Protein AF-A0A2A4TV29-F1 (afdb_monomer_lite)

Sequence (304 aa):
MDLSEKLRKQLKRITGFIAVLLILFGGFYCYVLVRGVPACPQNCSLLAGDNDCVPIELTLELGDAIARTNTGYSLWYRIGLKNTCCDRLSLDSVFLVQDWPLTALEIKIWGPDGKQVSWTPPLPHEERVQAYAFEKKSDPRYSQISVKVSDFGNSIASHEFAPGEYLLSTPSVFRPSEAKPHNRPDIDEELPGASNRGIRASLKKQRAARIQKALKSFKLRDSMPGYRVLEGFIFKHPGKYRIQAKLKDNAFVSRASNWDQKLTFPLDLMAKLILRRHGLIPERMFKEVEVEQSTGILEFEVKP

pLDDT: mean 83.81, std 11.5, range [42.47, 97.5]

Foldseek 3Di:
DPVVVVVVVVVVVVVVVVVVVVVVVVVLLVVLVVVLDQPAPLPAAVLLPPPPHQQKDKDKDWPALEFAAFAQQTTWMKIKMWGSHQWKKKWQPVVQQDPCVLTLKDKWKADPVRDTQDQADPDLPPQDKDQKDFPCVPDPLSVQQDFDQPPVRRTGTIDTHANGDMGMRTFIDGDIAGPDSDPDDQLCVVDDDPVCPVVSVVVVVVRVVVRVVVVVVGPDDDGDPPTYTNGRGHHNDWDKMKMKMKGKIKIWTFHNDQVLVVDDPPSSVVSVVSCCVSSSGDPDRTDIDIHIDMYDMDMGTYDD

Secondary structure (DSSP, 8-state):
-HHHHHHHHHHHHHHHHHHHHHHHHHHHHHHHHHHHS---TT---TTTT-TT---EEEEEEESSSEEETT-SEEEEEEEEEEE-SSSEEEEE-GGGTS-STTSSEEEEEE-TTSPBPPP-PPPTTS--EEEEEE-TTS-GGGGGSEEEEPTTS-EEEEEEEPTT-EEEPPPEEEEEEEPPSS-PPPHHHHS-SSTTHHHHHHHHHHHHHHHHHHHTTS---PPPTT-EEEES----S-EEEEEEEEEEEEEEEE-S--GGGGSPTTHHHHHHHHHHHTTSS-SSS-EEEEEEEEPPPEEEEEE-

Structure (mmCIF, N/CA/C/O backbone):
data_AF-A0A2A4TV29-F1
#
_entry.id   AF-A0A2A4TV29-F1
#
loop_
_atom_site.group_PDB
_atom_site.id
_atom_site.type_symbol
_atom_site.label_atom_id
_atom_site.label_alt_id
_atom_site.label_comp_id
_atom_site.label_asym_id
_atom_site.label_entity_id
_atom_site.label_seq_id
_atom_site.pdbx_PDB_ins_code
_atom_site.Cartn_x
_atom_site.Cartn_y
_atom_site.Cartn_z
_atom_site.occupancy
_atom_site.B_iso_or_equiv
_atom_site.auth_seq_id
_atom_site.auth_comp_id
_atom_site.auth_asym_id
_atom_site.auth_atom_id
_atom_site.pdbx_PDB_model_num
ATOM 1 N N . MET A 1 1 ? 65.147 -3.858 -49.226 1.00 56.97 1 MET A N 1
ATOM 2 C CA . MET A 1 1 ? 63.796 -4.396 -49.524 1.00 56.97 1 MET A CA 1
ATOM 3 C C . MET A 1 1 ? 63.116 -5.097 -48.337 1.00 56.97 1 MET A C 1
ATOM 5 O O . MET A 1 1 ? 61.902 -5.213 -48.362 1.00 56.97 1 MET A O 1
ATOM 9 N N . ASP A 1 2 ? 63.824 -5.468 -47.264 1.00 58.84 2 ASP A N 1
ATOM 10 C CA . ASP A 1 2 ? 63.292 -6.319 -46.175 1.00 58.84 2 ASP A CA 1
ATOM 11 C C . ASP A 1 2 ? 62.399 -5.602 -45.119 1.00 58.84 2 ASP A C 1
ATOM 13 O O . ASP A 1 2 ? 61.617 -6.224 -44.399 1.00 58.84 2 ASP A O 1
ATOM 17 N N . LEU A 1 3 ? 62.444 -4.264 -45.039 1.00 55.91 3 LEU A N 1
ATOM 18 C CA . LEU A 1 3 ? 61.626 -3.489 -44.088 1.00 55.91 3 LEU A CA 1
ATOM 19 C C . LEU A 1 3 ? 60.138 -3.417 -44.499 1.00 55.91 3 LEU A C 1
ATOM 21 O O . LEU A 1 3 ? 59.256 -3.360 -43.645 1.00 55.91 3 LEU A O 1
ATOM 25 N N . SER A 1 4 ? 59.852 -3.457 -45.808 1.00 72.06 4 SER A N 1
ATOM 26 C CA . SER A 1 4 ? 58.501 -3.305 -46.379 1.00 72.06 4 SER A CA 1
ATOM 27 C C . SER A 1 4 ? 57.621 -4.541 -46.158 1.00 72.06 4 SER A C 1
ATOM 29 O O . SER A 1 4 ? 56.423 -4.430 -45.889 1.00 72.06 4 SER A O 1
ATOM 31 N N . GLU A 1 5 ? 58.216 -5.733 -46.215 1.00 76.06 5 GLU A N 1
ATOM 32 C CA . GLU A 1 5 ? 57.493 -6.999 -46.092 1.00 76.06 5 GLU A CA 1
ATOM 33 C C . GLU A 1 5 ? 57.133 -7.316 -44.632 1.00 76.06 5 GLU A C 1
ATOM 35 O O . GLU A 1 5 ? 56.008 -7.735 -44.338 1.00 76.06 5 GLU A O 1
ATOM 40 N N . LYS A 1 6 ? 58.031 -6.983 -43.691 1.00 77.00 6 LYS A N 1
ATOM 41 C CA . LYS A 1 6 ? 57.755 -7.009 -42.244 1.00 77.00 6 LYS A CA 1
ATOM 42 C C . LYS A 1 6 ? 56.622 -6.048 -41.870 1.00 77.00 6 LYS A C 1
ATOM 44 O O . LYS A 1 6 ? 55.715 -6.449 -41.139 1.00 77.00 6 LYS A O 1
ATOM 49 N N . LEU A 1 7 ? 56.608 -4.838 -42.438 1.00 78.31 7 LEU A N 1
ATOM 50 C CA . LEU A 1 7 ? 55.541 -3.848 -42.236 1.00 78.31 7 LEU A CA 1
ATOM 51 C C . LEU A 1 7 ? 54.191 -4.329 -42.784 1.00 78.31 7 LEU A C 1
ATOM 53 O O . LEU A 1 7 ? 53.193 -4.270 -42.072 1.00 78.31 7 LEU A O 1
ATOM 57 N N . ARG A 1 8 ? 54.149 -4.892 -44.001 1.00 78.12 8 ARG A N 1
ATOM 58 C CA . ARG A 1 8 ? 52.920 -5.474 -44.583 1.00 78.12 8 ARG A CA 1
ATOM 59 C C . ARG A 1 8 ? 52.377 -6.638 -43.753 1.00 78.12 8 ARG A C 1
ATOM 61 O O . ARG A 1 8 ? 51.165 -6.750 -43.571 1.00 78.12 8 ARG A O 1
ATOM 68 N N . LYS A 1 9 ? 53.254 -7.502 -43.233 1.00 80.69 9 LYS A N 1
ATOM 69 C CA . LYS A 1 9 ? 52.866 -8.638 -42.383 1.00 80.69 9 LYS A CA 1
ATOM 70 C C . LYS A 1 9 ? 52.348 -8.178 -41.017 1.00 80.69 9 LYS A C 1
ATOM 72 O O . LYS A 1 9 ? 51.377 -8.750 -40.525 1.00 80.69 9 LYS A O 1
ATOM 77 N N . GLN A 1 10 ? 52.939 -7.133 -40.430 1.00 81.12 10 GLN A N 1
ATOM 78 C CA . GLN A 1 10 ? 52.414 -6.510 -39.212 1.00 81.12 10 GLN A CA 1
ATOM 79 C C . GLN A 1 10 ? 51.075 -5.802 -39.453 1.00 81.12 10 GLN A C 1
ATOM 81 O O . GLN A 1 10 ? 50.142 -6.034 -38.692 1.00 81.12 10 GLN A O 1
ATOM 86 N N . LEU A 1 11 ? 50.924 -5.053 -40.549 1.00 81.25 11 LEU A N 1
ATOM 87 C CA . LEU A 1 11 ? 49.659 -4.416 -40.934 1.00 81.25 11 LEU A CA 1
ATOM 88 C C . LEU A 1 11 ? 48.525 -5.428 -41.099 1.00 81.25 11 LEU A C 1
ATOM 90 O O . LEU A 1 11 ? 47.447 -5.195 -40.563 1.00 81.25 11 LEU A O 1
ATOM 94 N N . LYS A 1 12 ? 48.768 -6.569 -41.764 1.00 83.38 12 LYS A N 1
ATOM 95 C CA . LYS A 1 12 ? 47.781 -7.661 -41.903 1.00 83.38 12 LYS A CA 1
ATOM 96 C C . LYS A 1 12 ? 47.385 -8.282 -40.560 1.00 83.38 12 LYS A C 1
ATOM 98 O O . LYS A 1 12 ? 46.221 -8.609 -40.355 1.00 83.38 12 LYS A O 1
ATOM 103 N N . ARG A 1 13 ? 48.336 -8.435 -39.631 1.00 83.06 13 ARG A N 1
ATOM 104 C CA . ARG A 1 13 ? 48.053 -8.925 -38.269 1.00 83.06 13 ARG A CA 1
ATOM 105 C C . ARG A 1 13 ? 47.238 -7.918 -37.463 1.00 83.06 13 ARG A C 1
ATOM 107 O O . ARG A 1 13 ? 46.290 -8.319 -36.802 1.00 83.06 13 ARG A O 1
ATOM 114 N N . ILE A 1 14 ? 47.574 -6.632 -37.557 1.00 84.81 14 ILE A N 1
ATOM 115 C CA . ILE A 1 14 ? 46.840 -5.546 -36.896 1.00 84.81 14 ILE A CA 1
ATOM 116 C C . ILE A 1 14 ? 45.418 -5.449 -37.458 1.00 84.81 14 ILE A C 1
ATOM 118 O O . ILE A 1 14 ? 44.468 -5.413 -36.687 1.00 84.81 14 ILE A O 1
ATOM 122 N N . THR A 1 15 ? 45.243 -5.484 -38.782 1.00 84.06 15 THR A N 1
ATOM 123 C CA . THR A 1 15 ? 43.902 -5.470 -39.399 1.00 84.06 15 THR A CA 1
ATOM 124 C C . THR A 1 15 ? 43.089 -6.708 -39.043 1.00 84.06 15 THR A C 1
ATOM 126 O O . THR A 1 15 ? 41.919 -6.568 -38.701 1.00 84.06 15 THR A O 1
ATOM 129 N N . GLY A 1 16 ? 43.694 -7.900 -39.043 1.00 84.31 16 GLY A N 1
ATOM 130 C CA . GLY A 1 16 ? 43.029 -9.120 -38.575 1.00 84.31 16 GLY A CA 1
ATOM 131 C C . GLY A 1 16 ? 42.598 -9.027 -37.108 1.00 84.31 16 GLY A C 1
ATOM 132 O O . GLY A 1 16 ? 41.468 -9.369 -36.775 1.00 84.31 16 GLY A O 1
ATOM 133 N N . PHE A 1 17 ? 43.463 -8.494 -36.242 1.00 87.56 17 PHE A N 1
ATOM 134 C CA . PHE A 1 17 ? 43.152 -8.276 -34.829 1.00 87.56 17 PHE A CA 1
ATOM 135 C C . PHE A 1 17 ? 42.013 -7.263 -34.631 1.00 87.56 17 PHE A C 1
ATOM 137 O O . PHE A 1 17 ? 41.079 -7.537 -33.881 1.00 87.56 17 PHE A O 1
ATOM 144 N N . ILE A 1 18 ? 42.040 -6.131 -35.344 1.00 88.88 18 ILE A N 1
ATOM 145 C CA . ILE A 1 18 ? 40.970 -5.121 -35.307 1.00 88.88 18 ILE A CA 1
ATOM 146 C C . ILE A 1 18 ? 39.645 -5.716 -35.796 1.00 88.88 18 ILE A C 1
ATOM 148 O O . ILE A 1 18 ? 38.615 -5.493 -35.167 1.00 88.88 18 ILE A O 1
ATOM 152 N N . ALA A 1 19 ? 39.656 -6.499 -36.878 1.00 88.44 19 ALA A N 1
ATOM 153 C CA . ALA A 1 19 ? 38.450 -7.129 -37.411 1.00 88.44 19 ALA A CA 1
ATOM 154 C C . ALA A 1 19 ? 37.813 -8.093 -36.398 1.00 88.44 19 ALA A C 1
ATOM 156 O O . ALA A 1 19 ? 36.609 -8.020 -36.157 1.00 88.44 19 ALA A O 1
ATOM 157 N N . VAL A 1 20 ? 38.615 -8.944 -35.748 1.00 90.81 20 VAL A N 1
ATOM 158 C CA . VAL A 1 20 ? 38.130 -9.839 -34.683 1.00 90.81 20 VAL A CA 1
ATOM 159 C C . VAL A 1 20 ? 37.566 -9.035 -33.511 1.00 90.81 20 VAL A C 1
ATOM 161 O O . VAL A 1 20 ? 36.488 -9.353 -33.014 1.00 90.81 20 VAL A O 1
ATOM 164 N N . LEU A 1 21 ? 38.247 -7.963 -33.101 1.00 89.19 21 LEU A N 1
ATOM 165 C CA . LEU A 1 21 ? 37.801 -7.107 -32.003 1.00 89.19 21 LEU A CA 1
ATOM 166 C C . LEU A 1 21 ? 36.462 -6.421 -32.315 1.00 89.19 21 LEU A C 1
ATOM 168 O O . LEU A 1 21 ? 35.583 -6.396 -31.457 1.00 89.19 21 LEU A O 1
ATOM 172 N N . LEU A 1 22 ? 36.270 -5.929 -33.542 1.00 92.19 22 LEU A N 1
ATOM 173 C CA . LEU A 1 22 ? 35.004 -5.338 -33.988 1.00 92.19 22 LEU A CA 1
ATOM 174 C C . LEU A 1 22 ? 33.866 -6.362 -34.033 1.00 92.19 22 LEU A C 1
ATOM 176 O O . LEU A 1 22 ? 32.753 -6.036 -33.626 1.00 92.19 22 LEU A O 1
ATOM 180 N N . ILE A 1 23 ? 34.132 -7.595 -34.476 1.00 93.50 23 ILE A N 1
ATOM 181 C CA . ILE A 1 23 ? 33.132 -8.675 -34.485 1.00 93.50 23 ILE A CA 1
ATOM 182 C C . ILE A 1 23 ? 32.716 -9.030 -33.054 1.00 93.50 23 ILE A C 1
ATOM 184 O O . ILE A 1 23 ? 31.524 -9.113 -32.762 1.00 93.50 23 ILE A O 1
ATOM 188 N N . LEU A 1 24 ? 33.683 -9.192 -32.146 1.00 92.00 24 LEU A N 1
ATOM 189 C CA . LEU A 1 24 ? 33.409 -9.481 -30.737 1.00 92.00 24 LEU A CA 1
ATOM 190 C C . LEU A 1 24 ? 32.644 -8.337 -30.065 1.00 92.00 24 LEU A C 1
ATOM 192 O O . LEU A 1 24 ? 31.673 -8.588 -29.352 1.00 92.00 24 LEU A O 1
ATOM 196 N N . PHE A 1 25 ? 33.036 -7.087 -30.324 1.00 91.44 25 PHE A N 1
ATOM 197 C CA . PHE A 1 25 ? 32.326 -5.917 -29.814 1.00 91.44 25 PHE A CA 1
ATOM 198 C C . PHE A 1 25 ? 30.904 -5.829 -30.373 1.00 91.44 25 PHE A C 1
ATOM 200 O O . PHE A 1 25 ? 29.973 -5.604 -29.608 1.00 91.44 25 PHE A O 1
ATOM 207 N N . GLY A 1 26 ? 30.711 -6.057 -31.675 1.00 92.62 26 GLY A N 1
ATOM 208 C CA . GLY A 1 26 ? 29.390 -6.075 -32.307 1.00 92.62 26 GLY A CA 1
ATOM 209 C C . GLY A 1 26 ? 28.486 -7.163 -31.727 1.00 92.62 26 GLY A C 1
ATOM 210 O O . GLY A 1 26 ? 27.339 -6.890 -31.380 1.00 92.62 26 GLY A O 1
ATOM 211 N N . GLY A 1 27 ? 29.020 -8.372 -31.529 1.00 93.81 27 GLY A N 1
ATOM 212 C CA . GLY A 1 27 ? 28.307 -9.464 -30.865 1.00 93.81 27 GLY A CA 1
ATOM 213 C C . GLY A 1 27 ? 27.914 -9.116 -29.429 1.00 93.81 27 GLY A C 1
ATOM 214 O O . GLY A 1 27 ? 26.760 -9.301 -29.041 1.00 93.81 27 GLY A O 1
ATOM 215 N N . PHE A 1 28 ? 28.839 -8.544 -28.655 1.00 93.19 28 PHE A N 1
ATOM 216 C CA . PHE A 1 28 ? 28.566 -8.076 -27.296 1.00 93.19 28 PHE A CA 1
ATOM 217 C C . PHE A 1 28 ? 27.521 -6.954 -27.266 1.00 93.19 28 PHE A C 1
ATOM 219 O O . PHE A 1 28 ? 26.611 -6.982 -26.444 1.00 93.19 28 PHE A O 1
ATOM 226 N N . TYR A 1 29 ? 27.608 -5.993 -28.181 1.00 93.12 29 TYR A N 1
ATOM 227 C CA . TYR A 1 29 ? 26.666 -4.885 -28.297 1.00 93.12 29 TYR A CA 1
ATOM 228 C C . TYR A 1 29 ? 25.244 -5.378 -28.592 1.00 93.12 29 TYR A C 1
ATOM 230 O O . TYR A 1 29 ? 24.307 -5.007 -27.884 1.00 93.12 29 TYR A O 1
ATOM 238 N N . CYS A 1 30 ? 25.082 -6.276 -29.568 1.00 91.44 30 CYS A N 1
ATOM 239 C CA . CYS A 1 30 ? 23.794 -6.909 -29.859 1.00 91.44 30 CYS A CA 1
ATOM 240 C C . CYS A 1 30 ? 23.274 -7.709 -28.660 1.00 91.44 30 CYS A C 1
ATOM 242 O O . CYS A 1 30 ? 22.101 -7.597 -28.311 1.00 91.44 30 CYS A O 1
ATOM 244 N N . TYR A 1 31 ? 24.144 -8.467 -27.988 1.00 91.38 31 TYR A N 1
ATOM 245 C CA . TYR A 1 31 ? 23.789 -9.195 -26.771 1.00 91.38 31 TYR A CA 1
ATOM 246 C C . TYR A 1 31 ? 23.274 -8.261 -25.664 1.00 91.38 31 TYR A C 1
ATOM 248 O O . TYR A 1 31 ? 22.253 -8.555 -25.041 1.00 91.38 31 TYR A O 1
ATOM 256 N N . VAL A 1 32 ? 23.936 -7.119 -25.443 1.00 90.38 32 VAL A N 1
ATOM 257 C CA . VAL A 1 32 ? 23.517 -6.119 -24.451 1.00 90.38 32 VAL A CA 1
ATOM 258 C C . VAL A 1 32 ? 22.146 -5.544 -24.789 1.00 90.38 32 VAL A C 1
ATOM 260 O O . VAL A 1 32 ? 21.324 -5.422 -23.887 1.00 90.38 32 VAL A O 1
ATOM 263 N N . LEU A 1 33 ? 21.875 -5.225 -26.057 1.00 86.06 33 LEU A N 1
ATOM 264 C CA . LEU A 1 33 ? 20.579 -4.680 -26.468 1.00 86.06 33 LEU A CA 1
ATOM 265 C C . LEU A 1 33 ? 19.450 -5.701 -26.325 1.00 86.06 33 LEU A C 1
ATOM 267 O O . LEU A 1 33 ? 18.438 -5.400 -25.699 1.00 86.06 33 LEU A O 1
ATOM 271 N N . VAL A 1 34 ? 19.644 -6.925 -26.824 1.00 85.25 34 VAL A N 1
ATOM 272 C CA . VAL A 1 34 ? 18.631 -7.991 -26.738 1.00 85.25 34 VAL A CA 1
ATOM 273 C C . VAL A 1 34 ? 18.304 -8.321 -25.284 1.00 85.25 34 VAL A C 1
ATOM 275 O O . VAL A 1 34 ? 17.143 -8.485 -24.928 1.00 85.25 34 VAL A O 1
ATOM 278 N N . ARG A 1 35 ? 19.319 -8.381 -24.418 1.00 84.00 35 ARG A N 1
ATOM 279 C CA . ARG A 1 35 ? 19.136 -8.673 -22.989 1.00 84.00 35 ARG A CA 1
ATOM 280 C C . ARG A 1 35 ? 18.772 -7.439 -22.153 1.00 84.00 35 ARG A C 1
ATOM 282 O O . ARG A 1 35 ? 18.491 -7.562 -20.961 1.00 84.00 35 ARG A O 1
ATOM 289 N N . GLY A 1 36 ? 18.855 -6.251 -22.744 1.00 71.88 36 GLY A N 1
ATOM 290 C CA . GLY A 1 36 ? 18.461 -4.982 -22.141 1.00 71.88 36 GLY A CA 1
ATOM 291 C C . GLY A 1 36 ? 16.952 -4.765 -22.168 1.00 71.88 36 GLY A C 1
ATOM 292 O O . GLY A 1 36 ? 16.438 -4.073 -21.297 1.00 71.88 36 GLY A O 1
ATOM 293 N N . VAL A 1 37 ? 16.246 -5.401 -23.108 1.00 67.56 37 VAL A N 1
ATOM 294 C CA . VAL A 1 37 ? 14.781 -5.421 -23.147 1.00 67.56 37 VAL A CA 1
ATOM 295 C C . VAL A 1 37 ? 14.281 -6.423 -22.099 1.00 67.56 37 VAL A C 1
ATOM 297 O O . VAL A 1 37 ? 14.588 -7.615 -22.205 1.00 67.56 37 VAL A O 1
ATOM 300 N N . PRO A 1 38 ? 13.551 -5.991 -21.055 1.00 62.81 38 PRO A N 1
ATOM 301 C CA . PRO A 1 38 ? 12.976 -6.928 -20.105 1.00 62.81 38 PRO A CA 1
ATOM 302 C C . PRO A 1 38 ? 11.966 -7.825 -20.831 1.00 62.81 38 PRO A C 1
ATOM 304 O O . PRO A 1 38 ? 11.046 -7.337 -21.482 1.00 62.81 38 PRO A O 1
ATOM 307 N N . ALA A 1 39 ? 12.124 -9.147 -20.711 1.00 62.84 39 ALA A N 1
ATOM 308 C CA . ALA A 1 39 ? 11.078 -10.090 -21.088 1.00 62.84 39 ALA A CA 1
ATOM 309 C C . ALA A 1 39 ? 9.918 -9.896 -20.108 1.00 62.84 39 ALA A C 1
ATOM 311 O O . ALA A 1 39 ? 9.940 -10.415 -18.993 1.00 62.84 39 ALA A O 1
ATOM 312 N N . CYS A 1 40 ? 8.964 -9.062 -20.495 1.00 65.00 40 CYS A N 1
ATOM 313 C CA . CYS A 1 40 ? 7.909 -8.605 -19.621 1.00 65.00 40 CYS A CA 1
ATOM 314 C C . CYS A 1 40 ? 6.554 -8.882 -20.270 1.00 65.00 40 CYS A C 1
ATOM 316 O O . CYS A 1 40 ? 6.251 -8.289 -21.304 1.00 65.00 40 CYS A O 1
ATOM 318 N N . PRO A 1 41 ? 5.725 -9.764 -19.693 1.00 66.38 41 PRO A N 1
ATOM 319 C CA . PRO A 1 41 ? 4.387 -10.014 -20.217 1.00 66.38 41 PRO A CA 1
ATOM 320 C C . PRO A 1 41 ? 3.445 -8.801 -20.105 1.00 66.38 41 PRO A C 1
ATOM 322 O O . PRO A 1 41 ? 2.390 -8.805 -20.731 1.00 66.38 41 PRO A O 1
ATOM 325 N N . GLN A 1 42 ? 3.797 -7.777 -19.320 1.00 69.44 42 GLN A N 1
ATOM 326 C CA . GLN A 1 42 ? 2.950 -6.616 -19.045 1.00 69.44 42 GLN A CA 1
ATOM 327 C C . GLN A 1 42 ? 3.035 -5.487 -20.093 1.00 69.44 42 GLN A C 1
ATOM 329 O O . GLN A 1 42 ? 2.214 -4.580 -20.030 1.00 69.44 42 GLN A O 1
ATOM 334 N N . ASN A 1 43 ? 3.977 -5.528 -21.052 1.00 72.75 43 ASN A N 1
ATOM 335 C CA . ASN A 1 43 ? 4.129 -4.536 -22.142 1.00 72.75 43 ASN A CA 1
ATOM 336 C C . ASN A 1 43 ? 4.077 -3.050 -21.699 1.00 72.75 43 ASN A C 1
ATOM 338 O O . ASN A 1 43 ? 3.565 -2.207 -22.426 1.00 72.75 43 ASN A O 1
ATOM 342 N N . CYS A 1 44 ? 4.563 -2.734 -20.498 1.00 84.00 44 CYS A N 1
ATOM 343 C CA . CYS A 1 44 ? 4.424 -1.420 -19.864 1.00 84.00 44 CYS A CA 1
ATOM 344 C C . CYS A 1 44 ? 5.761 -1.074 -19.204 1.00 84.00 44 CYS A C 1
ATOM 346 O O . CYS A 1 44 ? 6.073 -1.627 -18.148 1.00 84.00 44 CYS A O 1
ATOM 348 N N . SER A 1 45 ? 6.583 -0.219 -19.822 1.00 85.19 45 SER A N 1
ATOM 349 C CA . SER A 1 45 ? 7.841 0.246 -19.223 1.00 85.19 45 SER A CA 1
ATOM 350 C C . SER A 1 45 ? 7.898 1.766 -19.126 1.00 85.19 45 SER A C 1
ATOM 352 O O . SER A 1 45 ? 7.942 2.503 -20.114 1.00 85.19 45 SER A O 1
ATOM 354 N N . LEU A 1 46 ? 7.998 2.243 -17.887 1.00 84.81 46 LEU A N 1
ATOM 355 C CA . LEU A 1 46 ? 8.186 3.659 -17.588 1.00 84.81 46 LEU A CA 1
ATOM 356 C C . LEU A 1 46 ? 9.596 4.145 -17.952 1.00 84.81 46 LEU A C 1
ATOM 358 O O . LEU A 1 46 ? 9.792 5.343 -18.192 1.00 84.81 46 LEU A O 1
ATOM 362 N N . LEU A 1 47 ? 10.589 3.248 -17.992 1.00 82.56 47 LEU A N 1
ATOM 363 C CA . LEU A 1 47 ? 11.935 3.571 -18.476 1.00 82.56 47 LEU A CA 1
ATOM 364 C C . LEU A 1 47 ? 11.979 3.713 -20.001 1.00 82.56 47 LEU A C 1
ATOM 366 O O . LEU A 1 47 ? 12.607 4.655 -20.481 1.00 82.56 47 LEU A O 1
ATOM 370 N N . ALA A 1 48 ? 11.271 2.854 -20.743 1.00 75.38 48 ALA A N 1
ATOM 371 C CA . ALA A 1 48 ? 11.200 2.912 -22.207 1.00 75.38 48 ALA A CA 1
ATOM 372 C C . ALA A 1 48 ? 10.401 4.115 -22.747 1.00 75.38 48 ALA A C 1
ATOM 374 O O . ALA A 1 48 ? 10.526 4.450 -23.923 1.00 75.38 48 ALA A O 1
ATOM 375 N N . GLY A 1 49 ? 9.638 4.800 -21.887 1.00 69.00 49 GLY A N 1
ATOM 376 C CA . GLY A 1 49 ? 8.878 5.996 -22.257 1.00 69.00 49 GLY A CA 1
ATOM 377 C C . GLY A 1 49 ? 7.476 5.704 -22.790 1.00 69.00 49 GLY A C 1
ATOM 378 O O . GLY A 1 49 ? 6.942 6.513 -23.545 1.00 69.00 49 GLY A O 1
ATOM 379 N N . ASP A 1 50 ? 6.878 4.577 -22.398 1.00 74.19 50 ASP A N 1
ATOM 380 C CA . ASP A 1 50 ? 5.500 4.247 -22.760 1.00 74.19 50 ASP A CA 1
ATOM 381 C C . ASP A 1 50 ? 4.527 5.212 -22.060 1.00 74.19 50 ASP A C 1
ATOM 383 O O . ASP A 1 50 ? 4.314 5.134 -20.849 1.00 74.19 50 ASP A O 1
ATOM 387 N N . ASN A 1 51 ? 3.939 6.139 -22.822 1.00 66.44 51 ASN A N 1
ATOM 388 C CA . ASN A 1 51 ? 3.078 7.201 -22.280 1.00 66.44 51 ASN A CA 1
ATOM 389 C C . ASN A 1 51 ? 1.721 6.695 -21.753 1.00 66.44 51 ASN A C 1
ATOM 391 O O . ASN A 1 51 ? 1.130 7.351 -20.902 1.00 66.44 51 ASN A O 1
ATOM 395 N N . ASP A 1 52 ? 1.254 5.530 -22.214 1.00 78.81 52 ASP A N 1
ATOM 396 C CA . ASP A 1 52 ? -0.034 4.935 -21.812 1.00 78.81 52 ASP A CA 1
ATOM 397 C C . ASP A 1 52 ? 0.117 3.865 -20.710 1.00 78.81 52 ASP A C 1
ATOM 399 O O . ASP A 1 52 ? -0.809 3.108 -20.412 1.00 78.81 52 ASP A O 1
ATOM 403 N N . CYS A 1 53 ? 1.302 3.766 -20.104 1.00 83.81 53 CYS A N 1
ATOM 404 C CA . CYS A 1 53 ? 1.601 2.765 -19.090 1.00 83.81 53 CYS A CA 1
ATOM 405 C C . CYS A 1 53 ? 0.954 3.142 -17.747 1.00 83.81 53 CYS A C 1
ATOM 407 O O . CYS A 1 53 ? 1.309 4.151 -17.142 1.00 83.81 53 CYS A O 1
ATOM 409 N N . VAL A 1 54 ? 0.030 2.307 -17.255 1.00 88.62 54 VAL A N 1
ATOM 410 C CA . VAL A 1 54 ? -0.503 2.382 -15.884 1.00 88.62 54 VAL A CA 1
ATOM 411 C C . VAL A 1 54 ? 0.364 1.478 -15.002 1.00 88.62 54 VAL A C 1
ATOM 413 O O . VAL A 1 54 ? 0.232 0.251 -15.071 1.00 88.62 54 VAL A O 1
ATOM 416 N N . PRO A 1 55 ? 1.290 2.037 -14.202 1.00 90.50 55 PRO A N 1
ATOM 417 C CA . PRO A 1 55 ? 2.374 1.254 -13.610 1.00 90.50 55 PRO A CA 1
ATOM 418 C C . PRO A 1 55 ? 1.961 0.499 -12.346 1.00 90.50 55 PRO A C 1
ATOM 420 O O . PRO A 1 55 ? 2.675 -0.402 -11.903 1.00 90.50 55 PRO A O 1
ATOM 423 N N . ILE A 1 56 ? 0.815 0.859 -11.765 1.00 93.81 56 ILE A N 1
ATOM 424 C CA . ILE A 1 56 ? 0.280 0.227 -10.568 1.00 93.81 56 ILE A CA 1
ATOM 425 C C . ILE A 1 56 ? -1.201 -0.097 -10.721 1.00 93.81 56 ILE A C 1
ATOM 427 O O . ILE A 1 56 ? -1.964 0.624 -11.358 1.00 93.81 56 ILE A O 1
ATOM 431 N N . GLU A 1 57 ? -1.629 -1.139 -10.028 1.00 95.38 57 GLU A N 1
ATOM 432 C CA . GLU A 1 57 ? -3.033 -1.471 -9.838 1.00 95.38 57 GLU A CA 1
ATOM 433 C C . GLU A 1 57 ? -3.346 -1.392 -8.338 1.00 95.38 57 GLU A C 1
ATOM 435 O O . GLU A 1 57 ? -2.762 -2.111 -7.520 1.00 95.38 57 GLU A O 1
ATOM 440 N N . LEU A 1 58 ? -4.251 -0.477 -7.980 1.00 96.69 58 LEU A N 1
ATOM 441 C CA . LEU A 1 58 ? -4.770 -0.320 -6.624 1.00 96.69 58 LEU A CA 1
ATOM 442 C C . LEU A 1 58 ? -6.099 -1.069 -6.520 1.00 96.69 58 LEU A C 1
ATOM 444 O O . LEU A 1 58 ? -7.003 -0.870 -7.332 1.00 96.69 58 LEU A O 1
ATOM 448 N N . THR A 1 59 ? -6.230 -1.899 -5.493 1.00 97.31 59 THR A N 1
ATOM 449 C CA . THR A 1 59 ? -7.429 -2.696 -5.210 1.00 97.31 59 THR A CA 1
ATOM 450 C C . THR A 1 59 ? -7.958 -2.343 -3.828 1.00 97.31 59 THR A C 1
ATOM 452 O O . THR A 1 59 ? -7.185 -2.137 -2.892 1.00 97.31 59 THR A O 1
ATOM 455 N N . LEU A 1 60 ? -9.279 -2.253 -3.708 1.00 97.25 60 LEU A N 1
ATOM 456 C CA . LEU A 1 60 ? -9.992 -2.114 -2.444 1.00 97.25 60 LEU A CA 1
ATOM 457 C C . LEU A 1 60 ? -11.004 -3.252 -2.388 1.00 97.25 60 LEU A C 1
ATOM 459 O O . LEU A 1 60 ? -11.766 -3.443 -3.329 1.00 97.25 60 LEU A O 1
ATOM 463 N N . GLU A 1 61 ? -11.005 -3.992 -1.292 1.00 96.69 61 GLU A N 1
ATOM 464 C CA . GLU A 1 61 ? -11.931 -5.086 -1.021 1.00 96.69 61 GLU A CA 1
ATOM 465 C C . GLU A 1 61 ? -12.654 -4.791 0.293 1.00 96.69 61 GLU A C 1
ATOM 467 O O . GLU A 1 61 ? -12.043 -4.311 1.251 1.00 96.69 61 GLU A O 1
ATOM 472 N N . LEU A 1 62 ? -13.952 -5.088 0.353 1.00 95.69 62 LEU A N 1
ATOM 473 C CA . LEU A 1 62 ? -14.729 -5.037 1.589 1.00 95.69 62 LEU A CA 1
ATOM 474 C C . LEU A 1 62 ? -14.968 -6.457 2.072 1.00 95.69 62 LEU A C 1
ATOM 476 O O . LEU A 1 62 ? -15.417 -7.301 1.303 1.00 95.69 62 LEU A O 1
ATOM 480 N N . GLY A 1 63 ? -14.674 -6.704 3.343 1.00 92.50 63 GLY A N 1
ATOM 481 C CA . GLY A 1 63 ? -14.860 -8.018 3.938 1.00 92.50 63 GLY A CA 1
ATOM 482 C C . GLY A 1 63 ? -16.337 -8.322 4.165 1.00 92.50 63 GLY A C 1
ATOM 483 O O . GLY A 1 63 ? -16.884 -9.255 3.589 1.00 92.50 63 GLY A O 1
ATOM 484 N N . ASP A 1 64 ? -16.999 -7.448 4.925 1.00 89.12 64 ASP A N 1
ATOM 485 C CA . ASP A 1 64 ? -18.456 -7.366 4.983 1.00 89.12 64 ASP A CA 1
ATOM 486 C C . ASP A 1 64 ? -18.874 -6.007 4.422 1.00 89.12 64 ASP A C 1
ATOM 488 O O . ASP A 1 64 ? -18.497 -4.974 4.979 1.00 89.12 64 ASP A O 1
ATOM 492 N N . ALA A 1 65 ? -19.721 -5.977 3.393 1.00 91.62 65 ALA A N 1
ATOM 493 C CA . ALA A 1 65 ? -20.302 -4.739 2.856 1.00 91.62 65 ALA A CA 1
ATOM 494 C C . ALA A 1 65 ? -21.414 -4.159 3.762 1.00 91.62 65 ALA A C 1
ATOM 496 O O . ALA A 1 65 ? -22.399 -3.597 3.284 1.00 91.62 65 ALA A O 1
ATOM 497 N N . ILE A 1 66 ? -21.277 -4.325 5.081 1.00 91.38 66 ILE A N 1
ATOM 498 C CA . ILE A 1 66 ? -22.222 -3.868 6.099 1.00 91.38 66 ILE A CA 1
ATOM 499 C C . ILE A 1 66 ? -21.445 -3.129 7.182 1.00 91.38 66 ILE A C 1
ATOM 501 O O . ILE A 1 66 ? -20.494 -3.673 7.741 1.00 91.38 66 ILE A O 1
ATOM 505 N N . ALA A 1 67 ? -21.894 -1.928 7.527 1.00 90.88 67 ALA A N 1
ATOM 506 C CA . ALA A 1 67 ? -21.412 -1.124 8.644 1.00 90.88 67 ALA A CA 1
ATOM 507 C C . ALA A 1 67 ? -22.561 -0.790 9.611 1.00 90.88 67 ALA A C 1
ATOM 509 O O . ALA A 1 67 ? -23.733 -1.031 9.312 1.00 90.88 67 ALA A O 1
ATOM 510 N N . ARG A 1 68 ? -22.235 -0.252 10.792 1.00 88.69 68 ARG A N 1
ATOM 511 C CA . ARG A 1 68 ? -23.223 0.155 11.804 1.00 88.69 68 ARG A CA 1
ATOM 512 C C . ARG A 1 68 ? -23.216 1.661 12.030 1.00 88.69 68 ARG A C 1
ATOM 514 O O . ARG A 1 68 ? -22.178 2.312 11.904 1.00 88.69 68 ARG A O 1
ATOM 521 N N . THR A 1 69 ? -24.373 2.212 12.383 1.00 89.25 69 THR A N 1
ATOM 522 C CA . THR A 1 69 ? -24.473 3.628 12.745 1.00 89.25 69 THR A CA 1
ATOM 523 C C . THR A 1 69 ? -23.768 3.922 14.070 1.00 89.25 69 THR A C 1
ATOM 525 O O . THR A 1 69 ? -23.788 3.120 15.007 1.00 89.25 69 THR A O 1
ATOM 528 N N . ASN A 1 70 ? -23.173 5.114 14.166 1.00 84.94 70 ASN A N 1
ATOM 529 C CA . ASN A 1 70 ? -22.573 5.663 15.387 1.00 84.94 70 ASN A CA 1
ATOM 530 C C . ASN A 1 70 ? -21.469 4.785 16.008 1.00 84.94 70 ASN A C 1
ATOM 532 O O . ASN A 1 70 ? -21.332 4.712 17.229 1.00 84.94 70 ASN A O 1
ATOM 536 N N . THR A 1 71 ? -20.671 4.115 15.173 1.00 83.19 71 THR A N 1
ATOM 537 C CA . THR A 1 71 ? -19.508 3.327 15.608 1.00 83.19 71 THR A CA 1
ATOM 538 C C . THR A 1 71 ? -18.223 3.868 14.993 1.00 83.19 71 THR A C 1
ATOM 540 O O . THR A 1 71 ? -18.188 4.103 13.790 1.00 83.19 71 THR A O 1
ATOM 543 N N . GLY A 1 72 ? -17.159 4.003 15.791 1.00 76.88 72 GLY A N 1
ATOM 544 C CA . GLY A 1 72 ? -15.826 4.393 15.303 1.00 76.88 72 GLY A CA 1
ATOM 545 C C . GLY A 1 72 ? -15.068 3.290 14.551 1.00 76.88 72 GLY A C 1
ATOM 546 O O . GLY A 1 72 ? -14.095 3.597 13.874 1.00 76.88 72 GLY A O 1
ATOM 547 N N . TYR A 1 73 ? -15.535 2.038 14.649 1.00 75.00 73 TYR A N 1
ATOM 548 C CA . TYR A 1 73 ? -15.002 0.843 13.985 1.00 75.00 73 TYR A CA 1
ATOM 549 C C . TYR A 1 73 ? -16.030 0.328 12.984 1.00 75.00 73 TYR A C 1
ATOM 551 O O . TYR A 1 73 ? -16.912 -0.460 13.334 1.00 75.00 73 TYR A O 1
ATOM 559 N N . SER A 1 74 ? -15.997 0.856 11.768 1.00 74.94 74 SER A N 1
ATOM 560 C CA . SER A 1 74 ? -17.203 0.876 10.943 1.00 74.94 74 SER A CA 1
ATOM 561 C C . SER A 1 74 ? -17.248 -0.224 9.881 1.00 74.94 74 SER A C 1
ATOM 563 O O . SER A 1 74 ? -18.290 -0.861 9.719 1.00 74.94 74 SER A O 1
ATOM 565 N N . LEU A 1 75 ? -16.130 -0.512 9.212 1.00 90.50 75 LEU A N 1
ATOM 566 C CA . LEU A 1 75 ? -16.092 -1.399 8.044 1.00 90.50 75 LEU A CA 1
ATOM 567 C C . LEU A 1 75 ? -14.819 -2.250 8.018 1.00 90.50 75 LEU A C 1
ATOM 569 O O . LEU A 1 75 ? -13.744 -1.746 8.326 1.00 90.50 75 LEU A O 1
ATOM 573 N N . TRP A 1 76 ? -14.924 -3.520 7.625 1.00 93.44 76 TRP A N 1
ATOM 574 C CA . TRP A 1 76 ? -13.752 -4.353 7.345 1.00 93.44 76 TRP A CA 1
ATOM 575 C C . TRP A 1 76 ? -13.328 -4.157 5.892 1.00 93.44 76 TRP A C 1
ATOM 577 O O . TRP A 1 76 ? -14.136 -4.370 4.988 1.00 93.44 76 TRP A O 1
ATOM 587 N N . TYR A 1 77 ? -12.082 -3.756 5.662 1.00 94.44 77 TYR A N 1
ATOM 588 C CA . TYR A 1 77 ? -11.551 -3.472 4.332 1.00 94.44 77 TYR A CA 1
ATOM 589 C C . TYR A 1 77 ? -10.142 -4.039 4.148 1.00 94.44 77 TYR A C 1
ATOM 591 O O . TYR A 1 77 ? -9.421 -4.286 5.115 1.00 94.44 77 TYR A O 1
ATOM 599 N N . ARG A 1 78 ? -9.743 -4.260 2.901 1.00 94.56 78 ARG A N 1
ATOM 600 C CA . ARG A 1 78 ? -8.382 -4.647 2.531 1.00 94.56 78 ARG A CA 1
ATOM 601 C C . ARG A 1 78 ? -7.958 -3.852 1.313 1.00 94.56 78 ARG A C 1
ATOM 603 O O . ARG A 1 78 ? -8.739 -3.683 0.383 1.00 94.56 78 ARG A O 1
ATOM 610 N N . ILE A 1 79 ? -6.734 -3.344 1.337 1.00 95.50 79 ILE A N 1
ATOM 611 C CA . ILE A 1 79 ? -6.145 -2.638 0.200 1.00 95.50 79 ILE A CA 1
ATOM 612 C C . ILE A 1 79 ? -5.042 -3.507 -0.365 1.00 95.50 79 ILE A C 1
ATOM 614 O O . ILE A 1 79 ? -4.277 -4.095 0.395 1.00 95.50 79 ILE A O 1
ATOM 618 N N . GLY A 1 80 ? -4.958 -3.587 -1.682 1.00 95.25 80 GLY A N 1
ATOM 619 C CA . GLY A 1 80 ? -3.845 -4.228 -2.358 1.00 95.25 80 GLY A CA 1
ATOM 620 C C . GLY A 1 80 ? -3.206 -3.295 -3.366 1.00 95.25 80 GLY A C 1
ATOM 621 O O . GLY A 1 80 ? -3.903 -2.545 -4.049 1.00 95.25 80 GLY A O 1
ATOM 622 N N . LEU A 1 81 ? -1.888 -3.376 -3.474 1.00 95.06 81 LEU A N 1
ATOM 623 C CA . LEU A 1 81 ? -1.096 -2.643 -4.446 1.00 95.06 81 LEU A CA 1
ATOM 624 C C . LEU A 1 81 ? -0.252 -3.624 -5.253 1.00 95.06 81 LEU A C 1
ATOM 626 O O . LEU A 1 81 ? 0.529 -4.396 -4.690 1.00 95.06 81 LEU A O 1
ATOM 630 N N . LYS A 1 82 ? -0.423 -3.589 -6.573 1.00 94.88 82 LYS A N 1
ATOM 631 C CA . LYS A 1 82 ? 0.295 -4.437 -7.524 1.00 94.88 82 LYS A CA 1
ATOM 632 C C . LYS A 1 82 ? 1.132 -3.587 -8.462 1.00 94.88 82 LYS A C 1
ATOM 634 O O . LYS A 1 82 ? 0.630 -2.606 -9.001 1.00 94.88 82 LYS A O 1
ATOM 639 N N . ASN A 1 83 ? 2.370 -4.000 -8.701 1.00 93.81 83 ASN A N 1
ATOM 640 C CA . ASN A 1 83 ? 3.189 -3.440 -9.768 1.00 93.81 83 ASN A CA 1
ATOM 641 C C . ASN A 1 83 ? 2.817 -4.106 -11.102 1.00 93.81 83 ASN A C 1
ATOM 643 O O . ASN A 1 83 ? 3.065 -5.297 -11.309 1.00 93.81 83 ASN A O 1
ATOM 647 N N . THR A 1 84 ? 2.201 -3.33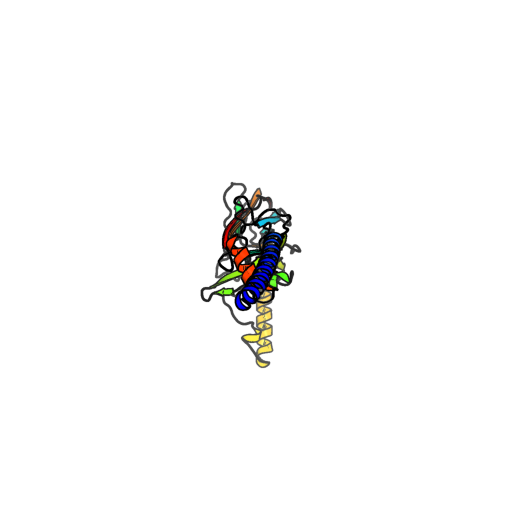9 -11.998 1.00 92.31 84 THR A N 1
ATOM 648 C CA . THR A 1 84 ? 1.833 -3.760 -13.360 1.00 92.31 84 THR A CA 1
ATOM 649 C C . THR A 1 84 ? 2.868 -3.339 -14.402 1.00 92.31 84 THR A C 1
ATOM 651 O O . THR A 1 84 ? 2.728 -3.689 -15.568 1.00 92.31 84 THR A O 1
ATOM 654 N N . CYS A 1 85 ? 3.927 -2.641 -13.992 1.00 90.19 85 CYS A N 1
ATOM 655 C CA . CYS A 1 85 ? 5.050 -2.246 -14.829 1.00 90.19 85 CYS A CA 1
ATOM 656 C C . CYS A 1 85 ? 6.095 -3.372 -14.963 1.00 90.19 85 CYS A C 1
ATOM 658 O O . CYS A 1 85 ? 6.241 -4.244 -14.103 1.00 90.19 85 CYS A O 1
ATOM 660 N N . CYS A 1 86 ? 6.870 -3.316 -16.044 1.00 88.06 86 CYS A N 1
ATOM 661 C CA . CYS A 1 86 ? 8.056 -4.139 -16.296 1.00 88.06 86 CYS A CA 1
ATOM 662 C C . CYS A 1 86 ? 9.277 -3.710 -15.477 1.00 88.06 86 CYS A C 1
ATOM 664 O O . CYS A 1 86 ? 10.261 -4.448 -15.364 1.00 88.06 86 CYS A O 1
ATOM 666 N N . ASP A 1 87 ? 9.213 -2.502 -14.929 1.00 88.62 87 ASP A N 1
ATOM 667 C CA . ASP A 1 87 ? 10.248 -1.894 -14.117 1.00 88.62 87 ASP A CA 1
ATOM 668 C C . ASP A 1 87 ? 9.960 -2.110 -12.627 1.00 88.62 87 ASP A C 1
ATOM 670 O O . ASP A 1 87 ? 8.833 -2.384 -12.210 1.00 88.62 87 ASP A O 1
ATOM 674 N N . ARG A 1 88 ? 10.994 -1.990 -11.797 1.00 90.06 88 ARG A N 1
ATOM 675 C CA . ARG A 1 88 ? 10.823 -1.951 -10.344 1.00 90.06 88 ARG A CA 1
ATOM 676 C C . ARG A 1 88 ? 10.350 -0.577 -9.927 1.00 90.06 88 ARG A C 1
ATOM 678 O O . ARG A 1 88 ? 10.906 0.427 -10.375 1.00 90.06 88 ARG A O 1
ATOM 685 N N . LEU A 1 89 ? 9.375 -0.553 -9.031 1.00 91.62 89 LEU A N 1
ATOM 686 C CA . LEU A 1 89 ? 8.794 0.675 -8.509 1.00 91.62 89 LEU A CA 1
ATOM 687 C C . LEU A 1 89 ? 9.085 0.774 -7.022 1.00 91.62 89 LEU A C 1
ATOM 689 O O . LEU A 1 89 ? 8.763 -0.137 -6.269 1.00 91.62 89 LEU A O 1
ATOM 693 N N . SER A 1 90 ? 9.672 1.881 -6.596 1.00 90.44 90 SER A N 1
ATOM 694 C CA . SER A 1 90 ? 9.794 2.226 -5.183 1.00 90.44 90 SER A CA 1
ATOM 695 C C . SER A 1 90 ? 8.860 3.389 -4.879 1.00 90.44 90 SER A C 1
ATOM 697 O O . S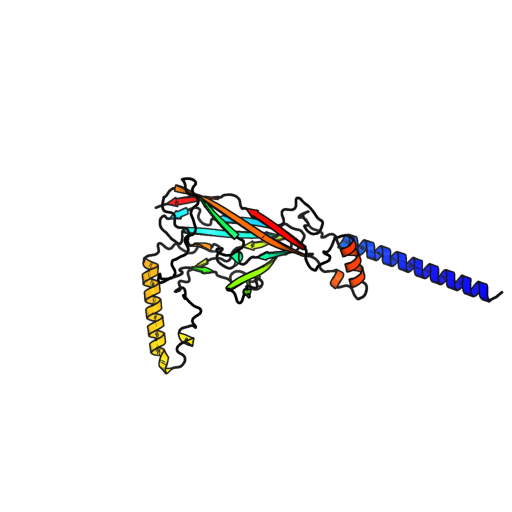ER A 1 90 ? 8.974 4.437 -5.508 1.00 90.44 90 SER A O 1
ATOM 699 N N . LEU A 1 91 ? 7.914 3.182 -3.965 1.00 88.25 91 LEU A N 1
ATOM 700 C CA . LEU A 1 91 ? 6.843 4.129 -3.628 1.00 88.25 91 LEU A CA 1
ATOM 701 C C . LEU A 1 91 ? 6.534 4.087 -2.125 1.00 88.25 91 LEU A C 1
ATOM 703 O O . LEU A 1 91 ? 6.875 3.103 -1.450 1.00 88.25 91 LEU A O 1
ATOM 707 N N . ASP A 1 92 ? 5.904 5.139 -1.602 1.00 85.56 92 ASP A N 1
ATOM 708 C CA . ASP A 1 92 ? 5.454 5.201 -0.214 1.00 85.56 92 ASP A CA 1
ATOM 709 C C . ASP A 1 92 ? 4.327 4.191 0.014 1.00 85.56 92 ASP A C 1
ATOM 711 O O . ASP A 1 92 ? 3.187 4.327 -0.430 1.00 85.56 92 ASP A O 1
ATOM 715 N N . SER A 1 93 ? 4.677 3.138 0.740 1.00 86.81 93 SER A N 1
ATOM 716 C CA . SER A 1 93 ? 3.802 2.013 1.047 1.00 86.81 93 SER A CA 1
ATOM 717 C C . SER A 1 93 ? 3.527 1.902 2.545 1.00 86.81 93 SER A C 1
ATOM 719 O O . SER A 1 93 ? 3.086 0.850 3.016 1.00 86.81 93 SER A O 1
ATOM 721 N N . VAL A 1 94 ? 3.725 2.987 3.315 1.00 85.00 94 VAL A N 1
ATOM 722 C CA . VAL A 1 94 ? 3.384 3.048 4.752 1.00 85.00 94 VAL A CA 1
ATOM 723 C C . VAL A 1 94 ? 1.950 2.579 4.991 1.00 85.00 94 VAL A C 1
ATOM 725 O O . VAL A 1 94 ? 1.693 1.833 5.943 1.00 85.00 94 VAL A O 1
ATOM 728 N N . PHE A 1 95 ? 1.027 2.942 4.097 1.00 87.25 95 PHE A N 1
ATOM 729 C CA . PHE A 1 95 ? -0.379 2.554 4.187 1.00 87.25 95 PHE A CA 1
ATOM 730 C C . PHE A 1 95 ? -0.590 1.032 4.151 1.00 87.25 95 PHE A C 1
ATOM 732 O O . PHE A 1 95 ? -1.605 0.556 4.644 1.00 87.25 95 PHE A O 1
ATOM 739 N N . LEU A 1 96 ? 0.352 0.225 3.647 1.00 89.38 96 LEU A N 1
ATOM 740 C CA . LEU A 1 96 ? 0.267 -1.242 3.694 1.00 89.38 96 LEU A CA 1
ATOM 741 C C . LEU A 1 96 ? 0.573 -1.824 5.075 1.00 89.38 96 LEU A C 1
ATOM 743 O O . LEU A 1 96 ? 0.223 -2.972 5.336 1.00 89.38 96 LEU A O 1
ATOM 747 N N . VAL A 1 97 ? 1.152 -1.051 5.999 1.00 86.06 97 VAL A N 1
ATOM 748 C CA . VAL A 1 97 ? 1.557 -1.531 7.338 1.00 86.06 97 VAL A CA 1
ATOM 749 C C . VAL A 1 97 ? 1.031 -0.696 8.505 1.00 86.06 97 VAL A C 1
ATOM 751 O O . VAL A 1 97 ? 1.152 -1.131 9.655 1.00 86.06 97 VAL A O 1
ATOM 754 N N . GLN A 1 98 ? 0.464 0.479 8.231 1.00 78.75 98 GLN A N 1
ATOM 755 C CA . GLN A 1 98 ? -0.126 1.401 9.206 1.00 78.75 98 GLN A CA 1
ATOM 756 C C . GLN A 1 98 ? -1.417 2.026 8.654 1.00 78.75 98 GLN A C 1
ATOM 758 O O . GLN A 1 98 ? -1.776 1.793 7.496 1.00 78.75 98 GLN A O 1
ATOM 763 N N . ASP A 1 99 ? -2.114 2.795 9.494 1.00 72.56 99 ASP A N 1
ATOM 764 C CA . ASP A 1 99 ? -3.270 3.584 9.072 1.00 72.56 99 ASP A CA 1
ATOM 765 C C . ASP A 1 99 ? -2.890 4.629 8.016 1.00 72.56 99 ASP A C 1
ATOM 767 O O . ASP A 1 99 ? -1.770 5.132 7.978 1.00 72.56 99 ASP A O 1
ATOM 771 N N . TRP A 1 100 ? -3.853 4.939 7.149 1.00 68.88 100 TRP A N 1
ATOM 772 C CA . TRP A 1 100 ? -3.688 5.832 6.003 1.00 68.88 100 TRP A CA 1
ATOM 773 C C . TRP A 1 100 ? -3.610 7.346 6.298 1.00 68.88 100 TRP A C 1
ATOM 775 O O . TRP A 1 100 ? -3.081 8.050 5.433 1.00 68.88 100 TRP A O 1
ATOM 785 N N . PRO A 1 101 ? -4.106 7.912 7.427 1.00 68.00 101 PRO A N 1
ATOM 786 C CA . PRO A 1 101 ? -3.961 9.340 7.676 1.00 68.00 101 PRO A CA 1
ATOM 787 C C . PRO A 1 101 ? -2.473 9.694 7.680 1.00 68.00 101 PRO A C 1
ATOM 789 O O . PRO A 1 101 ? -1.707 9.084 8.421 1.00 68.00 101 PRO A O 1
ATOM 792 N N . LEU A 1 102 ? -2.089 10.693 6.876 1.00 68.81 102 LEU A N 1
ATOM 793 C CA . LEU A 1 102 ? -0.697 11.127 6.657 1.00 68.81 102 LEU A CA 1
ATOM 794 C C . LEU A 1 102 ? 0.140 10.227 5.726 1.00 68.81 102 LEU A C 1
ATOM 796 O O . LEU A 1 102 ? 1.364 10.316 5.740 1.00 68.81 102 LEU A O 1
ATOM 800 N N . THR A 1 103 ? -0.501 9.394 4.906 1.00 79.19 103 THR A N 1
ATOM 801 C CA . THR A 1 103 ? 0.154 8.636 3.823 1.00 79.19 103 THR A CA 1
ATOM 802 C C . THR A 1 103 ? -0.276 9.158 2.449 1.00 79.19 103 THR A C 1
ATOM 804 O O . THR A 1 103 ? -1.210 9.955 2.348 1.00 79.19 103 THR A O 1
ATOM 807 N N . ALA A 1 104 ? 0.359 8.672 1.380 1.00 84.94 104 ALA A N 1
ATOM 808 C CA . ALA A 1 104 ? -0.041 8.945 -0.006 1.00 84.94 104 ALA A CA 1
ATOM 809 C C . ALA A 1 104 ? -1.434 8.390 -0.396 1.00 84.94 104 ALA A C 1
ATOM 811 O O . ALA A 1 104 ? -1.967 8.704 -1.465 1.00 84.94 104 ALA A O 1
ATOM 812 N N . LEU A 1 105 ? -2.028 7.545 0.454 1.00 90.62 105 LEU A N 1
ATOM 813 C CA . LEU A 1 105 ? -3.339 6.944 0.250 1.00 90.62 105 LEU A CA 1
ATOM 814 C C . LEU A 1 105 ? -4.442 7.804 0.887 1.00 90.62 105 LEU A C 1
ATOM 816 O O . LEU A 1 105 ? -4.412 8.091 2.079 1.00 90.62 105 LEU A O 1
ATOM 820 N N . GLU A 1 106 ? -5.478 8.120 0.118 1.00 92.06 106 GLU A N 1
ATOM 821 C CA . GLU A 1 106 ? -6.702 8.785 0.555 1.00 92.06 106 GLU A CA 1
ATOM 822 C C . GLU A 1 106 ? -7.894 7.818 0.469 1.00 92.06 106 GLU A C 1
ATOM 824 O O . GLU A 1 106 ? -8.141 7.205 -0.573 1.00 92.06 106 GLU A O 1
ATOM 829 N N . ILE A 1 107 ? -8.679 7.709 1.546 1.00 93.00 107 ILE A N 1
ATOM 830 C CA . ILE A 1 107 ? -9.961 6.988 1.537 1.00 93.00 107 ILE A CA 1
ATOM 831 C C . ILE A 1 107 ? -11.106 7.999 1.480 1.00 93.00 107 ILE A C 1
ATOM 833 O O . ILE A 1 107 ? -11.296 8.803 2.395 1.00 93.00 107 ILE A O 1
ATOM 837 N N . LYS A 1 108 ? -11.909 7.927 0.417 1.00 94.69 108 LYS A N 1
ATOM 838 C CA . LYS A 1 108 ? -13.101 8.758 0.223 1.00 94.69 108 LYS A CA 1
ATOM 839 C C . LYS A 1 108 ? -14.354 7.949 0.483 1.00 94.69 108 LYS A C 1
ATOM 841 O O . LYS A 1 108 ? -14.503 6.848 -0.042 1.00 94.69 108 LYS A O 1
ATOM 846 N N . ILE A 1 109 ? -15.266 8.514 1.271 1.00 95.44 109 ILE A N 1
ATOM 847 C CA . ILE A 1 109 ? -16.551 7.892 1.590 1.00 95.44 109 ILE A CA 1
ATOM 848 C C . ILE A 1 109 ? -17.663 8.899 1.367 1.00 95.44 109 ILE A C 1
ATOM 850 O O . ILE A 1 109 ? -17.569 10.025 1.845 1.00 95.44 109 ILE A O 1
ATOM 854 N N . TRP A 1 110 ? -18.729 8.490 0.688 1.00 96.81 110 TRP A N 1
ATOM 855 C CA . TRP A 1 110 ? -19.910 9.314 0.450 1.00 96.81 110 TRP A CA 1
ATOM 856 C C . TRP A 1 110 ? -21.132 8.704 1.120 1.00 96.81 110 TRP A C 1
ATOM 858 O O . TRP A 1 110 ? -21.367 7.497 1.024 1.00 96.81 110 TRP A O 1
ATOM 868 N N . GLY A 1 111 ? -21.904 9.561 1.782 1.00 95.44 111 GLY A N 1
ATOM 869 C CA . GLY A 1 111 ? -23.189 9.228 2.368 1.00 95.44 111 GLY A CA 1
ATOM 870 C C . GLY A 1 111 ? -24.302 9.040 1.338 1.00 95.44 111 GLY A C 1
ATOM 871 O O . GLY A 1 111 ? -24.116 9.323 0.149 1.00 95.44 111 GLY A O 1
ATOM 872 N N . PRO A 1 112 ? -25.484 8.597 1.798 1.00 94.31 112 PRO A N 1
ATOM 873 C CA . PRO A 1 112 ? -26.670 8.435 0.957 1.00 94.31 112 PRO A CA 1
ATOM 874 C C . PRO A 1 112 ? -27.167 9.768 0.384 1.00 94.31 112 PRO A C 1
ATOM 876 O O . PRO A 1 112 ? -27.805 9.793 -0.662 1.00 94.31 112 PRO A O 1
ATOM 879 N N . ASP A 1 113 ? -26.841 10.882 1.038 1.00 93.50 113 ASP A N 1
ATOM 880 C CA . ASP A 1 113 ? -27.107 12.247 0.578 1.00 93.50 113 ASP A CA 1
ATOM 881 C C . ASP A 1 113 ? -26.060 12.762 -0.429 1.00 93.50 113 ASP A C 1
ATOM 883 O O . ASP A 1 113 ? -26.111 13.917 -0.849 1.00 93.50 113 ASP A O 1
ATOM 887 N N . GLY A 1 114 ? -25.085 11.928 -0.799 1.00 92.69 114 GLY A N 1
ATOM 888 C CA . GLY A 1 114 ? -23.993 12.275 -1.703 1.00 92.69 114 GLY A CA 1
ATOM 889 C C . GLY A 1 114 ? -22.879 13.106 -1.065 1.00 92.69 114 GLY A C 1
ATOM 890 O O . GLY A 1 114 ? -21.878 13.368 -1.735 1.00 92.69 114 GLY A O 1
ATOM 891 N N . LYS A 1 115 ? -22.994 13.496 0.211 1.00 94.75 115 LYS A N 1
ATOM 892 C CA . LYS A 1 115 ? -21.956 14.278 0.894 1.00 94.75 115 LYS A CA 1
ATOM 893 C C . LYS A 1 115 ? -20.816 13.382 1.352 1.00 94.75 115 LYS A C 1
ATOM 895 O O . LYS A 1 115 ? -21.025 12.237 1.750 1.00 94.75 115 LYS A O 1
ATOM 900 N N . GLN A 1 116 ? -19.597 13.912 1.314 1.00 93.44 116 GLN A N 1
ATOM 901 C CA . GLN A 1 116 ? -18.432 13.181 1.793 1.00 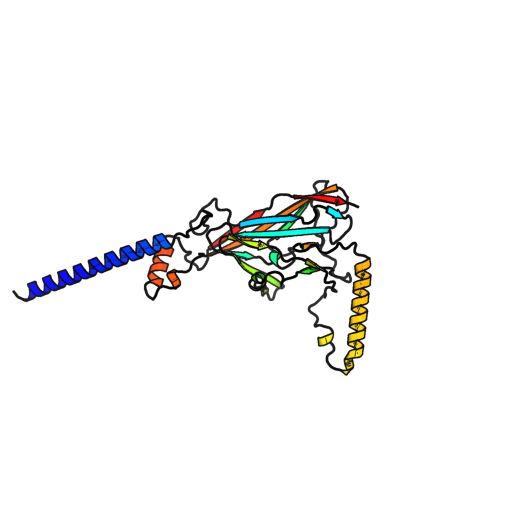93.44 116 GLN A CA 1
ATOM 902 C C . GLN A 1 116 ? -18.470 13.065 3.322 1.00 93.44 116 GLN A C 1
ATOM 904 O O . GLN A 1 116 ? -18.676 14.049 4.032 1.00 93.44 116 GLN A O 1
ATOM 909 N N . VAL A 1 117 ? -18.263 11.852 3.828 1.00 91.81 117 VAL A N 1
ATOM 910 C CA . VAL A 1 117 ? -18.058 11.587 5.249 1.00 91.81 117 VAL A CA 1
ATOM 911 C C . VAL A 1 117 ? -16.596 11.869 5.554 1.00 91.81 117 VAL A C 1
ATOM 913 O O . VAL A 1 117 ? -15.705 11.208 5.023 1.00 91.81 117 VAL A O 1
ATOM 916 N N . SER A 1 118 ? -16.341 12.862 6.398 1.00 87.94 118 SER A N 1
ATOM 917 C CA . SER A 1 118 ? -14.984 13.197 6.814 1.00 87.94 118 SER A CA 1
ATOM 918 C C . SER A 1 118 ? -14.469 12.206 7.851 1.00 87.94 118 SER A C 1
ATOM 920 O O . SER A 1 118 ? -15.186 11.820 8.779 1.00 87.94 118 SER A O 1
ATOM 922 N N . TRP A 1 119 ? -13.195 11.846 7.719 1.00 85.94 119 TRP A N 1
ATOM 923 C CA . TRP A 1 119 ? -12.466 11.199 8.797 1.00 85.94 119 TRP A CA 1
ATOM 924 C C . TRP A 1 119 ? -12.401 12.149 9.992 1.00 85.94 119 TRP A C 1
ATOM 926 O O . TRP A 1 119 ? -12.041 13.319 9.850 1.00 85.94 119 TRP A O 1
ATOM 936 N N . THR A 1 120 ? -12.788 11.655 11.162 1.00 78.19 120 THR A N 1
ATOM 937 C CA . THR A 1 120 ? -12.705 12.411 12.407 1.00 78.19 120 THR A CA 1
ATOM 938 C C . THR A 1 120 ? -11.526 11.856 13.198 1.00 78.19 120 THR A C 1
ATOM 940 O O . THR A 1 120 ? -11.626 10.727 13.690 1.00 78.19 120 THR A O 1
ATOM 943 N N . PRO A 1 121 ? -10.406 12.601 13.322 1.00 65.75 121 PRO A N 1
ATOM 944 C CA . PRO A 1 121 ? -9.342 12.192 14.221 1.00 65.75 121 PRO A CA 1
ATOM 945 C C . PRO A 1 121 ? -9.935 12.048 15.624 1.00 65.75 121 PRO A C 1
ATOM 947 O O . PRO A 1 121 ? -10.710 12.914 16.044 1.00 65.75 121 PRO A O 1
ATOM 950 N N . PRO A 1 122 ? -9.576 11.004 16.381 1.00 58.00 122 PRO A N 1
ATOM 951 C CA . PRO A 1 122 ? -9.940 10.962 17.790 1.00 58.00 122 PRO A CA 1
ATOM 952 C C . PRO A 1 122 ? -9.411 12.224 18.500 1.00 58.00 122 PRO A C 1
ATOM 954 O O . PRO A 1 122 ? -8.370 12.769 18.114 1.00 58.00 122 PRO A O 1
ATOM 957 N N . LEU A 1 123 ? -10.104 12.711 19.535 1.00 50.75 123 LEU A N 1
ATOM 958 C CA . LEU A 1 123 ? -9.686 13.907 20.282 1.00 50.75 123 LEU A CA 1
ATOM 959 C C . LEU A 1 123 ? -8.476 13.588 21.189 1.00 50.75 123 LEU A C 1
ATOM 961 O O . LEU A 1 123 ? -8.349 12.450 21.654 1.00 50.75 123 LEU A O 1
ATOM 965 N N . PRO A 1 124 ? -7.522 14.514 21.420 1.00 42.47 124 PRO A N 1
ATOM 966 C CA . PRO A 1 124 ? -6.263 14.230 22.136 1.00 42.47 124 PRO A CA 1
ATOM 967 C C . PRO A 1 124 ? -6.410 13.814 23.609 1.00 42.47 124 PRO A C 1
ATOM 969 O O . PRO A 1 124 ? -5.483 13.238 24.169 1.00 42.47 124 PRO A O 1
ATOM 972 N N . HIS A 1 125 ? -7.548 14.117 24.240 1.00 42.81 125 HIS A N 1
ATOM 973 C CA . HIS A 1 125 ? -7.753 13.988 25.690 1.00 42.81 125 HIS A CA 1
ATOM 974 C C . HIS A 1 125 ? -8.736 12.887 26.099 1.00 42.81 125 HIS A C 1
ATOM 976 O O . HIS A 1 125 ? -8.974 12.690 27.288 1.00 42.81 125 HIS A O 1
ATOM 982 N N . GLU A 1 126 ? -9.311 12.167 25.139 1.00 50.19 126 GLU A N 1
ATOM 983 C CA . GLU A 1 126 ? -10.103 10.981 25.451 1.00 50.19 126 GLU A CA 1
ATOM 984 C C . GLU A 1 126 ? -9.147 9.865 25.888 1.00 50.19 126 GLU A C 1
ATOM 986 O O . GLU A 1 126 ? -8.085 9.692 25.293 1.00 50.19 126 GLU A O 1
ATOM 991 N N . GLU A 1 127 ? -9.476 9.127 26.950 1.00 51.19 127 GLU A N 1
ATOM 992 C CA . GLU A 1 127 ? -8.735 7.931 27.364 1.00 51.19 127 GLU A CA 1
ATOM 993 C C . GLU A 1 127 ? -8.779 6.910 26.214 1.00 51.19 127 GLU A C 1
ATOM 995 O O . GLU A 1 127 ? -9.717 6.123 26.084 1.00 51.19 127 GLU A O 1
ATOM 1000 N N . ARG A 1 128 ? -7.812 6.980 25.296 1.00 68.06 128 ARG A N 1
ATOM 1001 C CA . ARG A 1 128 ? -7.897 6.251 24.032 1.00 68.06 128 ARG A CA 1
ATOM 1002 C C . ARG A 1 128 ? -7.602 4.791 24.274 1.00 68.06 128 ARG A C 1
ATOM 1004 O O . ARG A 1 128 ? -6.464 4.416 24.526 1.00 68.06 128 ARG A O 1
ATOM 1011 N N . VAL A 1 129 ? -8.614 3.956 24.130 1.00 74.25 129 VAL A N 1
ATOM 1012 C CA . VAL A 1 129 ? -8.416 2.528 23.930 1.00 74.25 129 VAL A CA 1
ATOM 1013 C C . VAL A 1 129 ? -8.474 2.264 22.437 1.00 74.25 129 VAL A C 1
ATOM 1015 O O . VAL A 1 129 ? -9.517 2.444 21.822 1.00 74.25 129 VAL A O 1
ATOM 1018 N N . GLN A 1 130 ? -7.354 1.846 21.860 1.00 80.56 130 GLN A N 1
ATOM 1019 C CA . GLN A 1 130 ? -7.313 1.264 20.524 1.00 80.56 130 GLN A CA 1
ATOM 1020 C C . GLN A 1 130 ? -7.724 -0.193 20.653 1.00 80.56 130 GLN A C 1
ATOM 1022 O O . GLN A 1 130 ? -7.034 -0.951 21.331 1.00 80.56 130 GLN A O 1
ATOM 1027 N N . ALA A 1 131 ? -8.845 -0.589 20.052 1.00 83.31 131 ALA A N 1
ATOM 1028 C CA . ALA A 1 131 ? -9.334 -1.965 20.149 1.00 83.31 131 ALA A CA 1
ATOM 1029 C C . ALA A 1 131 ? -8.526 -2.946 19.279 1.00 83.31 131 ALA A C 1
ATOM 1031 O O . ALA A 1 131 ? -8.334 -4.106 19.658 1.00 83.31 131 ALA A O 1
ATOM 1032 N N . TYR A 1 132 ? -8.027 -2.478 18.134 1.00 85.38 132 TYR A N 1
ATOM 1033 C CA . TYR A 1 132 ? -7.310 -3.297 17.162 1.00 85.38 132 TYR A CA 1
ATOM 1034 C C . TYR A 1 132 ? -5.897 -2.766 16.922 1.00 85.38 132 TYR A C 1
ATOM 1036 O O . TYR A 1 132 ? -5.637 -1.575 17.054 1.00 85.38 132 TYR A O 1
ATOM 1044 N N . ALA A 1 133 ? -4.987 -3.665 16.554 1.00 84.94 133 ALA A N 1
ATOM 1045 C CA . ALA A 1 133 ? -3.617 -3.338 16.174 1.00 84.94 133 ALA A CA 1
ATOM 1046 C C . ALA A 1 133 ? -3.252 -4.010 14.845 1.00 84.94 133 ALA A C 1
ATOM 1048 O O . ALA A 1 133 ? -3.781 -5.072 14.522 1.00 84.94 133 ALA A O 1
ATOM 1049 N N . PHE A 1 134 ? -2.310 -3.434 14.096 1.00 86.12 134 PHE A N 1
ATOM 1050 C CA . PHE A 1 134 ? -1.824 -4.026 12.846 1.00 86.12 134 PHE A CA 1
ATOM 1051 C C . PHE A 1 134 ? -0.889 -5.209 13.095 1.00 86.12 134 PHE A C 1
ATOM 1053 O O . PHE A 1 134 ? 0.128 -5.097 13.789 1.00 86.12 134 PHE A O 1
ATOM 1060 N N . GLU A 1 135 ? -1.184 -6.347 12.472 1.00 85.50 135 GLU A N 1
ATOM 1061 C CA . GLU A 1 135 ? -0.342 -7.536 12.545 1.00 85.50 135 GLU A CA 1
ATOM 1062 C C . GLU A 1 135 ? 0.779 -7.482 11.501 1.00 85.50 135 GLU A C 1
ATOM 1064 O O . GLU A 1 135 ? 0.737 -8.130 10.457 1.00 85.50 135 GLU A O 1
ATOM 1069 N N . LYS A 1 136 ? 1.833 -6.715 11.797 1.00 77.38 136 LYS A N 1
ATOM 1070 C CA . LYS A 1 136 ? 3.003 -6.564 10.907 1.00 77.38 136 LYS A CA 1
ATOM 1071 C C . LYS A 1 136 ? 3.747 -7.877 10.618 1.00 77.38 136 LYS A C 1
ATOM 1073 O O . LYS A 1 136 ? 4.471 -7.956 9.640 1.00 77.38 136 LYS A O 1
ATOM 1078 N N . LYS A 1 137 ? 3.575 -8.901 11.464 1.00 79.62 137 LYS A N 1
ATOM 1079 C CA . LYS A 1 137 ? 4.199 -10.229 11.308 1.00 79.62 137 LYS A CA 1
ATOM 1080 C C . LYS A 1 137 ? 3.395 -11.195 10.426 1.00 79.62 137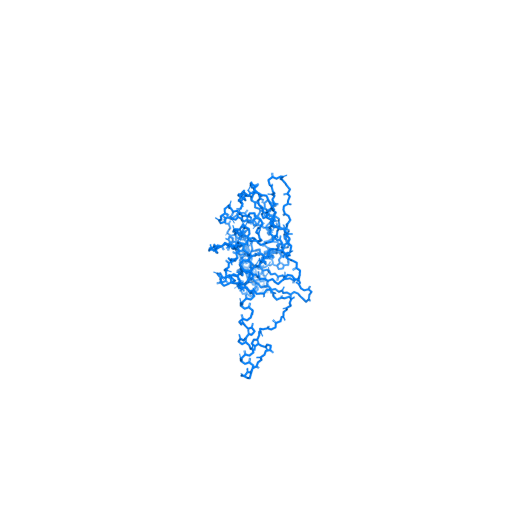 LYS A C 1
ATOM 1082 O O . LYS A 1 137 ? 3.821 -12.330 10.261 1.00 79.62 137 LYS A O 1
ATOM 1087 N N . SER A 1 138 ? 2.249 -10.764 9.898 1.00 79.94 138 SER A N 1
ATOM 1088 C CA . SER A 1 138 ? 1.392 -11.593 9.039 1.00 79.94 138 SER A CA 1
ATOM 1089 C C . SER A 1 138 ? 2.038 -11.938 7.693 1.00 79.94 138 SER A C 1
ATOM 1091 O O . SER A 1 138 ? 1.765 -13.002 7.149 1.00 79.94 138 SER A O 1
ATOM 1093 N N . ASP A 1 139 ? 2.921 -11.075 7.181 1.00 81.50 139 ASP A N 1
ATOM 1094 C CA . ASP A 1 139 ? 3.694 -11.312 5.963 1.00 81.50 139 ASP A CA 1
ATOM 1095 C C . ASP A 1 139 ? 5.152 -10.880 6.189 1.00 81.50 139 ASP A C 1
ATOM 1097 O O . ASP A 1 139 ? 5.394 -9.736 6.593 1.00 81.50 139 ASP A O 1
ATOM 1101 N N . PRO A 1 140 ? 6.145 -11.752 5.938 1.00 83.38 140 PRO A N 1
ATOM 1102 C CA . PRO A 1 140 ? 7.551 -11.388 6.075 1.00 83.38 140 PRO A CA 1
ATOM 1103 C C . PRO A 1 140 ? 7.969 -10.262 5.120 1.00 83.38 140 PRO A C 1
ATOM 1105 O O . PRO A 1 140 ? 8.917 -9.546 5.423 1.00 83.38 140 PRO A O 1
ATOM 1108 N N . ARG A 1 141 ? 7.267 -10.040 4.001 1.00 83.56 141 ARG A N 1
ATOM 1109 C CA . ARG A 1 141 ? 7.576 -8.947 3.063 1.00 83.56 141 ARG A CA 1
ATOM 1110 C C . ARG A 1 141 ? 7.430 -7.572 3.715 1.00 83.56 141 ARG A C 1
ATOM 1112 O O . ARG A 1 141 ? 8.196 -6.669 3.400 1.00 83.56 141 ARG A O 1
ATOM 1119 N N . TYR A 1 142 ? 6.564 -7.426 4.722 1.00 81.06 142 TYR A N 1
ATOM 1120 C CA . TYR A 1 142 ? 6.442 -6.169 5.467 1.00 81.06 142 TYR A CA 1
ATOM 1121 C C . TYR A 1 142 ? 7.680 -5.814 6.295 1.00 81.06 142 TYR A C 1
ATOM 1123 O O . TYR A 1 142 ? 7.833 -4.654 6.669 1.00 81.06 142 TYR A O 1
ATOM 1131 N N . SER A 1 143 ? 8.588 -6.759 6.580 1.00 73.88 143 SER A N 1
ATOM 1132 C CA . SER A 1 143 ? 9.858 -6.419 7.235 1.00 73.88 143 SER A CA 1
ATOM 1133 C C . SER A 1 143 ? 10.818 -5.669 6.311 1.00 73.88 143 SER A C 1
ATOM 1135 O O . SER A 1 143 ? 11.784 -5.087 6.794 1.00 73.88 143 SER A O 1
ATOM 1137 N N . GLN A 1 144 ? 10.577 -5.703 4.996 1.00 73.00 144 GLN A N 1
ATOM 1138 C CA . GLN A 1 144 ? 11.346 -4.953 4.000 1.00 73.00 144 GLN A CA 1
ATOM 1139 C C . GLN A 1 144 ? 10.869 -3.501 3.885 1.00 73.00 144 GLN A C 1
ATOM 1141 O O . GLN A 1 144 ? 11.621 -2.650 3.418 1.00 73.00 144 GLN A O 1
ATOM 1146 N N . ILE A 1 145 ? 9.663 -3.199 4.380 1.00 74.81 145 ILE A N 1
ATOM 1147 C CA . ILE A 1 145 ? 9.119 -1.843 4.434 1.00 74.81 145 ILE A CA 1
ATOM 1148 C C . ILE A 1 145 ? 9.830 -1.085 5.557 1.00 74.81 145 ILE A C 1
ATOM 1150 O O . ILE A 1 145 ? 9.453 -1.145 6.732 1.00 74.81 145 ILE A O 1
ATOM 1154 N N . SER A 1 146 ? 10.911 -0.388 5.206 1.00 62.31 146 SER A N 1
ATOM 1155 C CA . SER A 1 146 ? 11.699 0.376 6.170 1.00 62.31 146 SER A CA 1
ATOM 1156 C C . SER A 1 146 ? 10.984 1.678 6.514 1.00 62.31 146 SER A C 1
ATOM 1158 O O . SER A 1 146 ? 11.101 2.659 5.788 1.00 62.31 146 SER A O 1
ATOM 1160 N N . VAL A 1 147 ? 10.253 1.705 7.628 1.00 66.31 147 VAL A N 1
ATOM 1161 C CA . VAL A 1 147 ? 9.641 2.939 8.137 1.00 66.31 147 VAL A CA 1
ATOM 1162 C C . VAL A 1 147 ? 10.717 3.772 8.828 1.00 66.31 147 VAL A C 1
ATOM 1164 O O . VAL A 1 147 ? 11.136 3.450 9.941 1.00 66.31 147 VAL A O 1
ATOM 1167 N N . LYS A 1 148 ? 11.176 4.842 8.178 1.00 61.69 148 LYS A N 1
ATOM 1168 C CA . LYS A 1 148 ? 12.041 5.847 8.799 1.00 61.69 148 LYS A CA 1
ATOM 1169 C C . LYS A 1 148 ? 11.182 7.021 9.234 1.00 61.69 148 LYS A C 1
ATOM 1171 O O . LYS A 1 148 ? 10.585 7.692 8.400 1.00 61.69 148 LYS A O 1
ATOM 1176 N N . VAL A 1 149 ? 11.126 7.262 10.537 1.00 57.81 149 VAL A N 1
ATOM 1177 C CA . VAL A 1 149 ? 10.543 8.487 11.087 1.00 57.81 149 VAL A CA 1
ATOM 1178 C C . VAL A 1 149 ? 11.636 9.547 11.049 1.00 57.81 149 VAL A C 1
ATOM 1180 O O . VAL A 1 149 ? 12.710 9.331 11.608 1.00 57.81 149 VAL A O 1
ATOM 1183 N N . SER A 1 150 ? 11.408 10.649 10.340 1.00 53.94 150 SER A N 1
ATOM 1184 C CA . SER A 1 150 ? 12.317 11.791 10.352 1.00 53.94 150 SER A CA 1
ATOM 1185 C C . SER A 1 150 ? 12.322 12.456 11.729 1.00 53.94 150 SER A C 1
ATOM 1187 O O . SER A 1 150 ? 11.371 12.316 12.500 1.00 53.94 150 SER A O 1
ATOM 1189 N N . ASP A 1 151 ? 13.351 13.252 12.015 1.00 44.66 151 ASP A N 1
ATOM 1190 C CA . ASP A 1 151 ? 13.452 14.026 13.263 1.00 44.66 151 ASP A CA 1
ATOM 1191 C C . ASP A 1 151 ? 12.285 15.020 13.452 1.00 44.66 151 ASP A C 1
ATOM 1193 O O . ASP A 1 151 ? 12.018 15.478 14.561 1.00 44.66 151 ASP A O 1
ATOM 1197 N N . PHE A 1 152 ? 11.547 15.314 12.375 1.00 53.81 152 PHE A N 1
ATOM 1198 C CA . PHE A 1 152 ? 10.353 16.163 12.359 1.00 53.81 152 PHE A CA 1
ATOM 1199 C C . PHE A 1 152 ? 9.034 15.373 12.457 1.00 53.81 152 PHE A C 1
ATOM 1201 O O . PHE A 1 152 ? 7.961 15.961 12.359 1.00 53.81 152 PHE A O 1
ATOM 1208 N N . GLY A 1 153 ? 9.094 14.049 12.633 1.00 50.75 153 GLY A N 1
ATOM 1209 C CA . GLY A 1 153 ? 7.927 13.177 12.795 1.00 50.75 153 GLY A CA 1
ATOM 1210 C C . GLY A 1 153 ? 7.308 12.652 11.494 1.00 50.75 153 GLY A C 1
ATOM 1211 O O . GLY A 1 153 ? 6.336 11.900 11.556 1.00 50.75 153 GLY A O 1
ATOM 1212 N N . ASN A 1 154 ? 7.868 12.979 10.325 1.00 52.09 154 ASN A N 1
ATOM 1213 C CA . ASN A 1 154 ? 7.366 12.465 9.048 1.00 52.09 154 ASN A CA 1
ATOM 1214 C C . ASN A 1 154 ? 7.884 11.043 8.830 1.00 52.09 154 ASN A C 1
ATOM 1216 O O . ASN A 1 154 ? 9.092 10.818 8.790 1.00 52.09 154 ASN A O 1
ATOM 1220 N N . SER A 1 155 ? 6.978 10.080 8.688 1.00 54.56 155 SER A N 1
ATOM 1221 C CA . SER A 1 155 ? 7.342 8.693 8.396 1.00 54.56 155 SER A CA 1
ATOM 1222 C C . SER A 1 155 ? 7.429 8.493 6.889 1.00 54.56 155 SER A C 1
ATOM 1224 O O . SER A 1 155 ? 6.428 8.651 6.207 1.00 54.56 155 SER A O 1
ATOM 1226 N N . ILE A 1 156 ? 8.602 8.125 6.378 1.00 60.00 156 ILE A N 1
ATOM 1227 C CA . ILE A 1 156 ? 8.773 7.669 4.995 1.00 60.00 156 ILE A CA 1
ATOM 1228 C C . ILE A 1 156 ? 9.030 6.168 5.061 1.00 60.00 156 ILE A C 1
ATOM 1230 O O . ILE A 1 156 ? 9.993 5.739 5.707 1.00 60.00 156 ILE A O 1
ATOM 1234 N N . ALA A 1 157 ? 8.185 5.364 4.418 1.00 62.22 157 ALA A N 1
ATOM 1235 C CA . ALA A 1 157 ? 8.467 3.946 4.226 1.00 62.22 157 ALA A CA 1
ATOM 1236 C C . ALA A 1 157 ? 8.313 3.551 2.766 1.00 62.22 157 ALA A C 1
ATOM 1238 O O . ALA A 1 157 ? 7.207 3.429 2.245 1.00 62.22 157 ALA A O 1
ATOM 1239 N N . SER A 1 158 ? 9.448 3.323 2.116 1.00 73.94 158 SER A N 1
ATOM 1240 C CA . SER A 1 158 ? 9.482 2.817 0.756 1.00 73.94 158 SER A CA 1
ATOM 1241 C C . SER A 1 158 ? 9.577 1.293 0.746 1.00 73.94 158 SER A C 1
ATOM 1243 O O . SER A 1 158 ? 10.293 0.688 1.548 1.00 73.94 158 SER A O 1
ATOM 1245 N N . HIS A 1 159 ? 8.843 0.680 -0.179 1.00 84.12 159 HIS A N 1
ATOM 1246 C CA . HIS A 1 159 ? 9.002 -0.720 -0.575 1.00 84.12 159 HIS A CA 1
ATOM 1247 C C . HIS A 1 159 ? 9.359 -0.753 -2.051 1.00 84.12 159 HIS A C 1
ATOM 1249 O O . HIS A 1 159 ? 8.794 0.011 -2.831 1.00 84.12 159 HIS A O 1
ATOM 1255 N N . GLU A 1 160 ? 10.277 -1.634 -2.432 1.00 88.25 160 GLU A N 1
ATOM 1256 C CA . GLU A 1 160 ? 10.642 -1.840 -3.830 1.00 88.25 160 GLU A CA 1
ATOM 1257 C C . GLU A 1 160 ? 9.810 -2.992 -4.398 1.00 88.25 160 GLU A C 1
ATOM 1259 O O . GLU A 1 160 ? 10.089 -4.160 -4.142 1.00 88.25 160 GLU A O 1
ATOM 1264 N N . PHE A 1 161 ? 8.784 -2.657 -5.174 1.00 90.44 161 PHE A N 1
ATOM 1265 C CA . PHE A 1 161 ? 7.909 -3.614 -5.833 1.00 90.44 161 PHE A CA 1
ATOM 1266 C C . PHE A 1 161 ? 8.5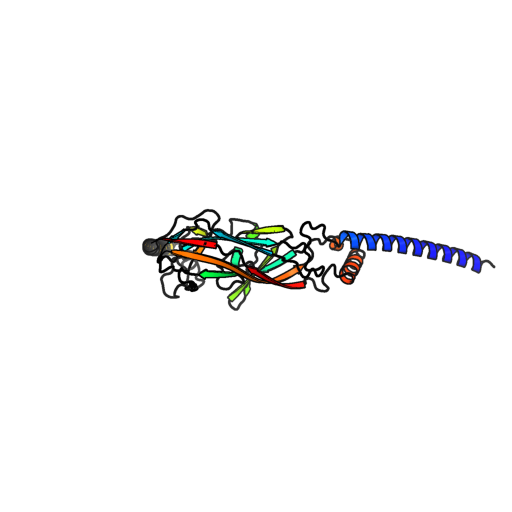73 -4.166 -7.093 1.00 90.44 161 PHE A C 1
ATOM 1268 O O . PHE A 1 161 ? 8.801 -3.440 -8.069 1.00 90.44 161 PHE A O 1
ATOM 1275 N N . ALA A 1 162 ? 8.834 -5.470 -7.114 1.00 90.50 162 ALA A N 1
ATOM 1276 C CA . ALA A 1 162 ? 9.244 -6.177 -8.322 1.00 90.50 162 ALA A CA 1
ATOM 1277 C C . ALA A 1 162 ? 8.106 -6.221 -9.367 1.00 90.50 162 ALA A C 1
ATOM 1279 O O . ALA A 1 162 ? 6.934 -6.122 -8.998 1.00 90.50 162 ALA A O 1
ATOM 1280 N N . PRO A 1 163 ? 8.411 -6.386 -10.669 1.00 90.38 163 PRO A N 1
ATOM 1281 C CA . PRO A 1 163 ? 7.382 -6.547 -11.698 1.00 90.38 163 PRO A CA 1
ATOM 1282 C C . PRO A 1 163 ? 6.410 -7.683 -11.366 1.00 90.38 163 PRO A C 1
ATOM 1284 O O . PRO A 1 163 ? 6.830 -8.811 -11.101 1.00 90.38 163 PRO A O 1
ATOM 1287 N N . GLY A 1 164 ? 5.108 -7.390 -11.376 1.00 90.12 164 GLY A N 1
ATOM 1288 C CA . GLY A 1 164 ? 4.052 -8.340 -11.017 1.00 90.12 164 GLY A CA 1
ATOM 1289 C C . GLY A 1 164 ? 3.899 -8.610 -9.516 1.00 90.12 164 GLY A C 1
ATOM 1290 O O . GLY A 1 164 ? 3.006 -9.368 -9.137 1.00 90.12 164 GLY A O 1
ATOM 1291 N N . GLU A 1 165 ? 4.729 -8.014 -8.654 1.00 91.69 165 GLU A N 1
ATOM 1292 C CA . GLU A 1 165 ? 4.587 -8.159 -7.208 1.00 91.69 165 GLU A CA 1
ATOM 1293 C C . GLU A 1 165 ? 3.281 -7.527 -6.731 1.00 91.69 165 GLU A C 1
ATOM 1295 O O . GLU A 1 165 ? 2.925 -6.415 -7.123 1.00 91.69 165 GLU A O 1
ATOM 1300 N N . TYR A 1 166 ? 2.584 -8.251 -5.857 1.00 93.44 166 TYR A N 1
ATOM 1301 C CA . TYR A 1 166 ? 1.347 -7.815 -5.231 1.00 93.44 166 TYR A CA 1
ATOM 1302 C C . TYR A 1 166 ? 1.462 -7.921 -3.714 1.00 93.44 166 TYR A C 1
ATOM 1304 O O . TYR A 1 166 ? 1.763 -8.997 -3.172 1.00 93.44 166 TYR A O 1
ATOM 1312 N N . LEU A 1 167 ? 1.211 -6.803 -3.036 1.00 93.25 167 LEU A N 1
ATOM 1313 C CA . LEU A 1 167 ? 1.119 -6.725 -1.586 1.00 93.25 167 LEU A CA 1
ATOM 1314 C C . LEU A 1 167 ? -0.270 -6.285 -1.164 1.00 93.25 167 LEU A C 1
ATOM 1316 O O . LEU A 1 167 ? -0.931 -5.493 -1.830 1.00 93.25 167 LEU A O 1
ATOM 1320 N N . LEU A 1 168 ? -0.677 -6.797 -0.015 1.00 93.69 168 LEU A N 1
ATOM 1321 C CA . LEU A 1 168 ? -1.931 -6.459 0.628 1.00 93.69 168 LEU A CA 1
ATOM 1322 C C . LEU A 1 168 ? -1.645 -5.578 1.840 1.00 93.69 168 LEU A C 1
ATOM 1324 O O . LEU A 1 168 ? -0.505 -5.385 2.243 1.00 93.69 168 LEU A O 1
ATOM 1328 N N . SER A 1 169 ? -2.683 -5.005 2.417 1.00 92.25 169 SER A N 1
ATOM 1329 C CA . SER A 1 169 ? -2.593 -4.247 3.652 1.00 92.25 169 SER A CA 1
ATOM 1330 C C . SER A 1 169 ? -2.575 -5.208 4.847 1.00 92.25 169 SER A C 1
ATOM 1332 O O . SER A 1 169 ? -3.390 -6.131 4.888 1.00 92.25 169 SER A O 1
ATOM 1334 N N . THR A 1 170 ? -1.708 -4.990 5.841 1.00 91.50 170 THR A N 1
ATOM 1335 C CA . THR A 1 170 ? -1.635 -5.819 7.064 1.00 91.50 170 THR A CA 1
ATOM 1336 C C . THR A 1 170 ? -2.996 -5.950 7.755 1.00 91.50 170 THR A C 1
ATOM 1338 O O . THR A 1 170 ? -3.653 -4.939 7.971 1.00 91.50 170 THR A O 1
ATOM 1341 N N . PRO A 1 171 ? -3.435 -7.140 8.181 1.00 91.94 171 PRO A N 1
ATOM 1342 C CA . PRO A 1 171 ? -4.708 -7.275 8.872 1.00 91.94 171 PRO A CA 1
ATOM 1343 C C . PRO A 1 171 ? -4.688 -6.603 10.250 1.00 91.94 171 PRO A C 1
ATOM 1345 O O . PRO A 1 171 ? -3.640 -6.455 10.892 1.00 91.94 171 PRO A O 1
ATOM 1348 N N . SER A 1 172 ? -5.873 -6.221 10.716 1.00 90.00 172 SER A N 1
ATOM 1349 C CA . SER A 1 172 ? -6.103 -5.761 12.081 1.00 90.00 172 SER A CA 1
ATOM 1350 C C . SER A 1 172 ? -6.447 -6.956 12.969 1.00 90.00 172 SER A C 1
ATOM 1352 O O . SER A 1 172 ? -7.367 -7.718 12.683 1.00 90.00 172 SER A O 1
ATOM 1354 N N . VAL A 1 173 ? -5.744 -7.092 14.090 1.00 89.81 173 VAL A N 1
ATOM 1355 C CA . VAL A 1 173 ? -6.027 -8.099 15.119 1.00 89.81 173 VAL A CA 1
ATOM 1356 C C . VAL A 1 173 ? -6.592 -7.435 16.360 1.00 89.81 173 VAL A C 1
ATOM 1358 O O . VAL A 1 173 ? -6.179 -6.333 16.729 1.00 89.81 173 VAL A O 1
ATOM 1361 N N . PHE A 1 174 ? -7.531 -8.107 17.023 1.00 88.50 174 PHE A N 1
ATOM 1362 C CA . PHE A 1 174 ? -8.059 -7.633 18.295 1.00 88.50 174 PHE A CA 1
ATOM 1363 C C . PHE A 1 174 ? -6.957 -7.693 19.359 1.00 88.50 174 PHE A C 1
ATOM 1365 O O . PHE A 1 174 ? -6.556 -8.763 19.820 1.00 88.50 174 PHE A O 1
ATOM 1372 N N . ARG A 1 175 ? -6.421 -6.526 19.712 1.00 87.69 175 ARG A N 1
ATOM 1373 C CA . ARG A 1 175 ? -5.330 -6.370 20.675 1.00 87.69 175 ARG A CA 1
ATOM 1374 C C . ARG A 1 175 ? -5.514 -5.032 21.384 1.00 87.69 175 ARG A C 1
ATOM 1376 O O . ARG A 1 175 ? -4.805 -4.072 21.080 1.00 87.69 175 ARG A O 1
ATOM 1383 N N . PRO A 1 176 ? -6.487 -4.961 22.301 1.00 85.19 176 PRO A N 1
ATOM 1384 C CA . PRO A 1 176 ? -6.863 -3.707 22.904 1.00 85.19 176 PRO A CA 1
ATOM 1385 C C . PRO A 1 176 ? -5.714 -3.135 23.731 1.00 85.19 176 PRO A C 1
ATOM 1387 O O . PRO A 1 176 ? -5.102 -3.832 24.544 1.00 85.19 176 PRO A O 1
ATOM 1390 N N . SER A 1 177 ? -5.426 -1.856 23.535 1.00 84.19 177 SER A N 1
ATOM 1391 C CA . SER A 1 177 ? -4.361 -1.158 24.244 1.00 84.19 177 SER A CA 1
ATOM 1392 C C . SER A 1 177 ? -4.738 0.294 24.495 1.00 84.19 177 SER A C 1
ATOM 1394 O O . SER A 1 177 ? -5.522 0.885 23.762 1.00 84.19 177 SER A O 1
ATOM 1396 N N . GLU A 1 178 ? -4.203 0.871 25.564 1.00 77.38 178 GLU A N 1
ATOM 1397 C CA . GLU A 1 178 ? -4.349 2.302 25.822 1.00 77.38 178 GLU A CA 1
ATOM 1398 C C . GLU A 1 178 ? -3.342 3.048 24.935 1.00 77.38 178 GLU A C 1
ATOM 1400 O O . GLU A 1 178 ? -2.131 2.830 25.077 1.00 77.38 178 GLU A O 1
ATOM 1405 N N . ALA A 1 179 ? -3.835 3.884 24.018 1.00 67.88 179 ALA A N 1
ATOM 1406 C CA . ALA A 1 179 ? -3.011 4.695 23.138 1.00 67.88 179 ALA A CA 1
ATOM 1407 C C . ALA A 1 179 ? -2.192 5.646 24.007 1.00 67.88 179 ALA A C 1
ATOM 1409 O O . ALA A 1 179 ? -2.732 6.447 24.773 1.00 67.88 179 ALA A O 1
ATOM 1410 N N . LYS A 1 180 ? -0.870 5.521 23.929 1.00 62.59 180 LYS A N 1
ATOM 1411 C CA . LYS A 1 180 ? 0.015 6.353 24.732 1.00 62.59 180 LYS A CA 1
ATOM 1412 C C . LYS A 1 180 ? 0.035 7.760 24.114 1.00 62.59 180 LYS A C 1
ATOM 1414 O O . LYS A 1 180 ? 0.378 7.874 22.940 1.00 62.59 180 LYS A O 1
ATOM 1419 N N . PRO A 1 181 ? -0.284 8.830 24.865 1.00 51.84 181 PRO A N 1
ATOM 1420 C CA . PRO A 1 181 ? -0.213 10.198 24.342 1.00 51.84 181 PRO A CA 1
ATOM 1421 C C . PRO A 1 181 ? 1.225 10.624 23.997 1.00 51.84 181 PRO A C 1
ATOM 1423 O O . PRO A 1 181 ? 1.424 11.536 23.202 1.00 51.84 181 PRO A O 1
ATOM 1426 N N . HIS A 1 182 ? 2.228 9.938 24.558 1.00 56.91 182 HIS A N 1
ATOM 1427 C CA . HIS A 1 182 ? 3.653 10.133 24.287 1.00 56.91 182 HIS A CA 1
ATOM 1428 C C . HIS A 1 182 ? 4.378 8.779 24.267 1.00 56.91 182 HIS A C 1
ATOM 1430 O O . HIS A 1 182 ? 3.882 7.815 24.855 1.00 56.91 182 HIS A O 1
ATOM 1436 N N . ASN A 1 183 ? 5.572 8.710 23.663 1.00 59.28 183 ASN A N 1
ATOM 1437 C CA . ASN A 1 183 ? 6.481 7.556 23.746 1.00 59.28 183 ASN A CA 1
ATOM 1438 C C . ASN A 1 183 ? 6.998 7.373 25.184 1.00 59.28 183 ASN A C 1
ATOM 1440 O O . ASN A 1 183 ? 8.146 7.672 25.497 1.00 59.28 183 ASN A O 1
ATOM 1444 N N . ARG A 1 184 ? 6.128 6.917 26.088 1.00 65.00 184 ARG A N 1
ATOM 1445 C CA . ARG A 1 184 ? 6.520 6.488 27.428 1.00 65.00 184 ARG A CA 1
ATOM 1446 C C . ARG A 1 184 ? 7.031 5.046 27.392 1.00 65.00 184 ARG A C 1
ATOM 1448 O O . ARG A 1 184 ? 6.427 4.235 26.670 1.00 65.00 184 ARG A O 1
ATOM 1455 N N . PRO A 1 185 ? 8.070 4.717 28.181 1.00 70.06 185 PRO A N 1
ATOM 1456 C CA . PRO A 1 185 ? 8.526 3.343 28.390 1.00 70.06 185 PRO A CA 1
ATOM 1457 C C . PRO A 1 185 ? 7.378 2.425 28.845 1.00 70.06 185 PRO A C 1
ATOM 1459 O O . PRO A 1 185 ? 6.270 2.877 29.158 1.00 70.06 185 PRO A O 1
ATOM 1462 N N . ASP A 1 186 ? 7.574 1.110 28.826 1.00 78.88 186 ASP A N 1
ATOM 1463 C CA . ASP A 1 186 ? 6.603 0.218 29.480 1.00 78.88 186 ASP A CA 1
ATOM 1464 C C . ASP A 1 186 ? 6.660 0.382 31.012 1.00 78.88 186 ASP A C 1
ATOM 1466 O O . ASP A 1 186 ? 7.680 0.777 31.565 1.00 78.88 186 ASP A O 1
ATOM 1470 N N . ILE A 1 187 ? 5.587 0.031 31.727 1.00 81.62 187 ILE A N 1
ATOM 1471 C CA . ILE A 1 187 ? 5.516 0.063 33.202 1.00 81.62 187 ILE A CA 1
ATOM 1472 C C . ILE A 1 187 ? 6.667 -0.747 33.827 1.00 81.62 187 ILE A C 1
ATOM 1474 O O . ILE A 1 187 ? 7.137 -0.434 34.921 1.00 81.62 187 ILE A O 1
ATOM 1478 N N . ASP A 1 188 ? 7.121 -1.800 33.142 1.00 84.62 188 ASP A N 1
ATOM 1479 C CA . ASP A 1 188 ? 8.255 -2.610 33.588 1.00 84.62 188 ASP A CA 1
ATOM 1480 C C . ASP A 1 188 ? 9.592 -1.858 33.536 1.00 84.62 188 ASP A C 1
ATOM 1482 O O . ASP A 1 188 ? 10.452 -2.128 34.377 1.00 84.62 188 ASP A O 1
ATOM 1486 N N . GLU A 1 189 ? 9.731 -0.916 32.601 1.00 86.00 189 GLU A N 1
ATOM 1487 C CA . GLU A 1 189 ? 10.896 -0.048 32.403 1.00 86.00 189 GLU A CA 1
ATOM 1488 C C . GLU A 1 189 ? 10.808 1.227 33.253 1.00 86.00 189 GLU A C 1
ATOM 1490 O O . GLU A 1 189 ? 11.823 1.670 33.782 1.00 86.00 189 GLU A O 1
ATOM 1495 N N . GLU A 1 190 ? 9.609 1.795 33.436 1.00 83.75 190 GLU A N 1
ATOM 1496 C CA . GLU A 1 190 ? 9.386 2.957 34.313 1.00 83.75 190 GLU A CA 1
ATOM 1497 C C . GLU A 1 190 ? 9.651 2.621 35.790 1.00 83.75 190 GLU A C 1
ATOM 1499 O O . GLU A 1 190 ? 10.109 3.470 36.553 1.00 83.75 190 GLU A O 1
ATOM 1504 N N . LEU A 1 191 ? 9.372 1.380 36.203 1.00 86.94 191 LEU A N 1
ATOM 1505 C CA . LEU A 1 191 ? 9.506 0.918 37.587 1.00 86.94 191 LEU A CA 1
ATOM 1506 C C . LEU A 1 191 ? 10.350 -0.368 37.674 1.00 86.94 191 LEU A C 1
ATOM 1508 O O . LEU A 1 191 ? 9.819 -1.442 37.990 1.00 86.94 191 LEU A O 1
ATOM 1512 N N . PRO A 1 192 ? 11.671 -0.300 37.421 1.00 87.00 192 PRO A N 1
ATOM 1513 C CA . PRO A 1 192 ? 12.528 -1.476 37.462 1.00 87.00 192 PRO A CA 1
ATOM 1514 C C . PRO A 1 192 ? 12.699 -2.004 38.899 1.00 87.00 192 PRO A C 1
ATOM 1516 O O . PRO A 1 192 ? 12.435 -1.313 39.885 1.00 87.00 192 PRO A O 1
ATOM 1519 N N . GLY A 1 193 ? 13.160 -3.252 39.025 1.00 87.62 193 GLY A N 1
ATOM 1520 C CA . GLY A 1 193 ? 13.516 -3.864 40.312 1.00 87.62 193 GLY A CA 1
ATOM 1521 C C . GLY A 1 193 ? 12.409 -4.672 41.007 1.00 87.62 193 GLY A C 1
ATOM 1522 O O . GLY A 1 193 ? 11.214 -4.571 40.709 1.00 87.62 193 GLY A O 1
ATOM 1523 N N . ALA A 1 194 ? 12.823 -5.536 41.940 1.00 87.56 194 ALA A N 1
ATOM 1524 C CA . ALA A 1 194 ? 11.929 -6.456 42.650 1.00 87.56 194 ALA A CA 1
ATOM 1525 C C . ALA A 1 194 ? 11.004 -5.744 43.655 1.00 87.56 194 ALA A C 1
ATOM 1527 O O . ALA A 1 194 ? 9.853 -6.153 43.812 1.00 87.56 194 ALA A O 1
ATOM 1528 N N . SER A 1 195 ? 11.467 -4.649 44.269 1.00 89.94 195 SER A N 1
ATOM 1529 C CA . SER A 1 195 ? 10.697 -3.822 45.216 1.00 89.94 195 SER A CA 1
ATOM 1530 C C . SER A 1 195 ? 9.416 -3.252 44.601 1.00 89.94 195 SER A C 1
ATOM 1532 O O . SER A 1 195 ? 8.379 -3.188 45.255 1.00 89.94 195 SER A O 1
ATOM 1534 N N . ASN A 1 196 ? 9.448 -2.930 43.307 1.00 90.31 196 ASN A N 1
ATOM 1535 C CA . ASN A 1 196 ? 8.320 -2.345 42.586 1.00 90.31 196 ASN A CA 1
ATOM 1536 C C . ASN A 1 196 ? 7.350 -3.385 42.001 1.00 90.31 196 ASN A C 1
ATOM 1538 O O . ASN A 1 196 ? 6.392 -3.023 41.316 1.00 90.31 196 ASN A O 1
ATOM 1542 N N . ARG A 1 197 ? 7.554 -4.690 42.240 1.00 90.06 197 ARG A N 1
ATOM 1543 C CA . ARG A 1 197 ? 6.728 -5.759 41.644 1.00 90.06 197 ARG A CA 1
ATOM 1544 C C . ARG A 1 197 ? 5.240 -5.617 41.985 1.00 90.06 197 ARG A C 1
ATOM 1546 O O . ARG A 1 197 ? 4.406 -5.764 41.095 1.00 90.06 197 ARG A O 1
ATOM 1553 N N . GLY A 1 198 ? 4.912 -5.296 43.239 1.00 90.81 198 GLY A N 1
ATOM 1554 C CA . GLY A 1 198 ? 3.527 -5.088 43.680 1.00 90.81 198 GLY A CA 1
ATOM 1555 C C . GLY A 1 198 ? 2.871 -3.869 43.024 1.00 90.81 198 GLY A C 1
ATOM 1556 O O . GLY A 1 198 ? 1.738 -3.955 42.549 1.00 90.81 198 GLY A O 1
ATOM 1557 N N . ILE A 1 199 ? 3.615 -2.763 42.916 1.00 90.06 199 ILE A N 1
ATOM 1558 C CA . ILE A 1 199 ? 3.151 -1.523 42.278 1.00 90.06 199 ILE A CA 1
ATOM 1559 C C . ILE A 1 199 ? 2.894 -1.764 40.785 1.00 90.06 199 ILE A C 1
ATOM 1561 O O . ILE A 1 199 ? 1.805 -1.464 40.299 1.00 90.06 199 ILE A O 1
ATOM 1565 N N . ARG A 1 200 ? 3.837 -2.397 40.071 1.00 91.06 200 ARG A N 1
ATOM 1566 C CA . ARG A 1 200 ? 3.677 -2.756 38.650 1.00 91.06 200 ARG A CA 1
ATOM 1567 C C . ARG A 1 200 ? 2.462 -3.644 38.408 1.00 91.06 200 ARG A C 1
ATOM 1569 O O . ARG A 1 200 ? 1.691 -3.385 37.488 1.00 91.06 200 ARG A O 1
ATOM 1576 N N . ALA A 1 201 ? 2.266 -4.667 39.240 1.00 89.25 201 ALA A N 1
ATOM 1577 C CA . ALA A 1 201 ? 1.107 -5.550 39.140 1.00 89.25 201 ALA A CA 1
ATOM 1578 C C . ALA A 1 201 ? -0.213 -4.785 39.351 1.00 89.25 201 ALA A C 1
ATOM 1580 O O . ALA A 1 201 ? -1.163 -4.976 38.589 1.00 89.25 201 ALA A O 1
ATOM 1581 N N . SER A 1 202 ? -0.255 -3.880 40.333 1.00 92.19 202 SER A N 1
ATOM 1582 C CA . SER A 1 202 ? -1.415 -3.022 40.598 1.00 92.19 202 SER A CA 1
ATOM 1583 C C . SER A 1 202 ? -1.721 -2.086 39.422 1.00 92.19 202 SER A C 1
ATOM 1585 O O . SER A 1 202 ? -2.851 -2.067 38.932 1.00 92.19 202 SER A O 1
ATOM 1587 N N . LEU A 1 203 ? -0.714 -1.384 38.890 1.00 88.62 203 LEU A N 1
ATOM 1588 C CA . LEU A 1 203 ? -0.868 -0.474 37.747 1.00 88.62 203 LEU A CA 1
ATOM 1589 C C . LEU A 1 203 ? -1.303 -1.210 36.475 1.00 88.62 203 LEU A C 1
ATOM 1591 O O . LEU A 1 203 ? -2.222 -0.763 35.788 1.00 88.62 203 LEU A O 1
ATOM 1595 N N . LYS A 1 204 ? -0.713 -2.379 36.188 1.00 88.75 204 LYS A N 1
ATOM 1596 C CA . LYS A 1 204 ? -1.140 -3.245 35.075 1.00 88.75 204 LYS A CA 1
ATOM 1597 C C . LYS A 1 204 ? -2.602 -3.669 35.226 1.00 88.75 204 LYS A C 1
ATOM 1599 O O . LYS A 1 204 ? -3.357 -3.605 34.257 1.00 88.75 204 LYS A O 1
ATOM 1604 N N . LYS A 1 205 ? -3.032 -4.030 36.441 1.00 91.12 205 LYS A N 1
ATOM 1605 C CA . LYS A 1 205 ? -4.428 -4.394 36.731 1.00 91.12 205 LYS A CA 1
ATOM 1606 C C . LYS A 1 205 ? -5.384 -3.211 36.553 1.00 91.12 205 LYS A C 1
ATOM 1608 O O . LYS A 1 205 ? -6.428 -3.371 35.926 1.00 91.12 205 LYS A O 1
ATOM 1613 N N . GLN A 1 206 ? -5.031 -2.026 37.052 1.00 88.50 206 GLN A N 1
ATOM 1614 C CA . GLN A 1 206 ? -5.828 -0.806 36.865 1.00 88.50 206 GLN A CA 1
ATOM 1615 C C . GLN A 1 206 ? -5.943 -0.426 35.385 1.00 88.50 206 GLN A C 1
ATOM 1617 O O . GLN A 1 206 ? -7.028 -0.091 34.913 1.00 88.50 206 GLN A O 1
ATOM 1622 N N . ARG A 1 207 ? -4.843 -0.526 34.630 1.00 85.88 207 ARG A N 1
ATOM 1623 C CA . ARG A 1 207 ? -4.828 -0.294 33.181 1.00 85.88 207 ARG A CA 1
ATOM 1624 C C . ARG A 1 207 ? -5.736 -1.271 32.440 1.00 85.88 207 ARG A C 1
ATOM 1626 O O . ARG A 1 207 ? -6.567 -0.838 31.651 1.00 85.88 207 ARG A O 1
ATOM 1633 N N . ALA A 1 208 ? -5.644 -2.564 32.746 1.00 87.38 208 ALA A N 1
ATOM 1634 C CA . ALA A 1 208 ? -6.525 -3.577 32.167 1.00 87.38 208 ALA A CA 1
ATOM 1635 C C . ALA A 1 208 ? -8.008 -3.306 32.481 1.00 87.38 208 ALA A C 1
ATOM 1637 O O . ALA A 1 208 ? -8.853 -3.426 31.597 1.00 87.38 208 ALA A O 1
ATOM 1638 N N . ALA A 1 209 ? -8.328 -2.884 33.709 1.00 88.31 209 ALA A N 1
ATOM 1639 C CA . ALA A 1 209 ? -9.694 -2.537 34.100 1.00 88.31 209 ALA A CA 1
ATOM 1640 C C . ALA A 1 209 ? -10.233 -1.311 33.341 1.00 88.31 209 ALA A C 1
ATOM 1642 O O . ALA A 1 209 ? -11.378 -1.335 32.888 1.00 88.31 209 ALA A O 1
ATOM 1643 N N . ARG A 1 210 ? -9.414 -0.264 33.153 1.00 84.81 210 ARG A N 1
ATOM 1644 C CA . ARG A 1 210 ? -9.771 0.911 32.333 1.00 84.81 210 ARG A CA 1
ATOM 1645 C C . ARG A 1 210 ? -10.021 0.519 30.880 1.00 84.81 210 ARG A C 1
ATOM 1647 O O . ARG A 1 210 ? -11.063 0.875 30.335 1.00 84.81 210 ARG A O 1
ATOM 1654 N N . ILE A 1 211 ? -9.139 -0.304 30.305 1.00 85.50 211 ILE A N 1
ATOM 1655 C CA . ILE A 1 211 ? -9.309 -0.839 28.949 1.00 85.50 211 ILE A CA 1
ATOM 1656 C C . ILE A 1 211 ? -10.635 -1.592 28.830 1.00 85.50 211 ILE A C 1
ATOM 1658 O O . ILE A 1 211 ? -11.453 -1.255 27.983 1.00 85.50 211 ILE A O 1
ATOM 1662 N N . GLN A 1 212 ? -10.902 -2.560 29.709 1.00 86.56 212 GLN A N 1
ATOM 1663 C CA . GLN A 1 212 ? -12.155 -3.321 29.675 1.00 86.56 212 GLN A CA 1
ATOM 1664 C C . GLN A 1 212 ? -13.396 -2.441 29.855 1.00 86.56 212 GLN A C 1
ATOM 1666 O O . GLN A 1 212 ? -14.413 -2.684 29.208 1.00 86.56 212 GLN A O 1
ATOM 1671 N N . LYS A 1 213 ? -13.335 -1.426 30.725 1.00 85.44 213 LYS A N 1
ATOM 1672 C CA . LYS A 1 213 ? -14.444 -0.487 30.931 1.00 85.44 213 LYS A CA 1
ATOM 1673 C C . LYS A 1 213 ? -14.736 0.311 29.661 1.00 85.44 213 LYS A C 1
ATOM 1675 O O . LYS A 1 213 ? -15.903 0.424 29.300 1.00 85.44 213 LYS A O 1
ATOM 1680 N N . ALA A 1 214 ? -13.705 0.807 28.980 1.00 80.81 214 ALA A N 1
ATOM 1681 C CA . ALA A 1 214 ? -13.860 1.518 27.716 1.00 80.81 214 ALA A CA 1
ATOM 1682 C C . ALA A 1 214 ? -14.351 0.587 26.595 1.00 80.81 214 ALA A C 1
ATOM 1684 O O . ALA A 1 214 ? -15.278 0.938 25.882 1.00 80.81 214 ALA A O 1
ATOM 1685 N N . LEU A 1 215 ? -13.829 -0.642 26.478 1.00 82.12 215 LEU A N 1
ATOM 1686 C CA . LEU A 1 215 ? -14.277 -1.611 25.460 1.00 82.12 215 LEU A CA 1
ATOM 1687 C C . LEU A 1 215 ? -15.786 -1.885 25.508 1.00 82.12 215 LEU A C 1
ATOM 1689 O O . LEU A 1 215 ? -16.387 -2.110 24.464 1.00 82.12 215 LEU A O 1
ATOM 1693 N N . LYS A 1 216 ? -16.412 -1.816 26.691 1.00 82.25 216 LYS A N 1
ATOM 1694 C CA . LYS A 1 216 ? -17.866 -1.996 26.844 1.00 82.25 216 LYS A CA 1
ATOM 1695 C C . LYS A 1 216 ? -18.700 -0.892 26.191 1.00 82.25 216 LYS A C 1
ATOM 1697 O O . LYS A 1 216 ? -19.851 -1.154 25.858 1.00 82.25 216 LYS A O 1
ATOM 1702 N N . SER A 1 217 ? -18.169 0.324 26.034 1.00 73.56 217 SER A N 1
ATOM 1703 C CA . SER A 1 217 ? -18.882 1.403 25.336 1.00 73.56 217 SER A CA 1
ATOM 1704 C C . SER A 1 217 ? -18.715 1.331 23.820 1.00 73.56 217 SER A C 1
ATOM 1706 O O . SER A 1 217 ? -19.507 1.929 23.091 1.00 73.56 217 SER A O 1
ATOM 1708 N N . PHE A 1 218 ? -17.731 0.578 23.324 1.00 73.25 218 PHE A N 1
ATOM 1709 C CA . PHE A 1 218 ? -17.560 0.354 21.896 1.00 73.25 218 PHE A CA 1
ATOM 1710 C C . PHE A 1 218 ? -18.465 -0.787 21.415 1.00 73.25 218 PHE A C 1
ATOM 1712 O O . PHE A 1 218 ? -18.425 -1.907 21.920 1.00 73.25 218 PHE A O 1
ATOM 1719 N N . LYS A 1 219 ? -19.248 -0.530 20.362 1.00 75.00 219 LYS A N 1
ATOM 1720 C CA . LYS A 1 219 ? -19.950 -1.578 19.604 1.00 75.00 219 LYS A CA 1
ATOM 1721 C C . LYS A 1 219 ? -18.956 -2.300 18.680 1.00 75.00 219 LYS A C 1
ATOM 1723 O O . LYS A 1 219 ? -18.988 -2.110 17.466 1.00 75.00 219 LYS A O 1
ATOM 1728 N N . LEU A 1 220 ? -18.034 -3.060 19.268 1.00 79.06 220 LEU A N 1
ATOM 1729 C CA . LEU A 1 220 ? -16.979 -3.768 18.539 1.00 79.06 220 LEU A CA 1
ATOM 1730 C C . LEU A 1 220 ? -17.548 -4.907 17.692 1.00 79.06 220 LEU A C 1
ATOM 1732 O O . LEU A 1 220 ? -18.598 -5.473 18.002 1.00 79.06 220 LEU A O 1
ATOM 1736 N N . ARG A 1 221 ? -16.835 -5.236 16.617 1.00 77.62 221 ARG A N 1
ATOM 1737 C CA . ARG A 1 221 ? -17.121 -6.392 15.764 1.00 77.62 221 ARG A CA 1
ATOM 1738 C C . ARG A 1 221 ? -16.067 -7.464 15.981 1.00 77.62 221 ARG A C 1
ATOM 1740 O O . ARG A 1 221 ? -14.923 -7.156 16.320 1.00 77.62 221 ARG A O 1
ATOM 1747 N N . ASP A 1 222 ? -16.433 -8.709 15.725 1.00 82.44 222 ASP A N 1
ATOM 1748 C CA . ASP A 1 222 ? -15.442 -9.774 15.679 1.00 82.44 222 ASP A CA 1
ATOM 1749 C C . ASP A 1 222 ? -14.398 -9.459 14.604 1.00 82.44 222 ASP A C 1
ATOM 1751 O O . ASP A 1 222 ? -14.719 -8.908 13.545 1.00 82.44 222 ASP A O 1
ATOM 1755 N N . SER A 1 223 ? -13.133 -9.744 14.915 1.00 82.50 223 SER A N 1
ATOM 1756 C CA . SER A 1 223 ? -12.027 -9.525 13.987 1.00 82.50 223 SER A CA 1
ATOM 1757 C C . SER A 1 223 ? -12.227 -10.353 12.727 1.00 82.50 223 SER A C 1
ATOM 1759 O O . SER A 1 223 ? -12.477 -11.555 12.824 1.00 82.50 223 SER A O 1
ATOM 1761 N N . MET A 1 224 ? -12.042 -9.737 11.563 1.00 89.75 224 MET A N 1
ATOM 1762 C CA . MET A 1 224 ? -12.116 -10.445 10.293 1.00 89.75 224 MET A CA 1
ATOM 1763 C C . MET A 1 224 ? -10.710 -10.829 9.798 1.00 89.75 224 MET A C 1
ATOM 1765 O O . MET A 1 224 ? -9.897 -9.939 9.530 1.00 89.75 224 MET A O 1
ATOM 1769 N N . PRO A 1 225 ? -10.395 -12.133 9.658 1.00 88.69 225 PRO A N 1
ATOM 1770 C CA . PRO A 1 225 ? -9.073 -12.579 9.229 1.00 88.69 225 PRO A CA 1
ATOM 1771 C C . PRO A 1 225 ? -8.671 -11.997 7.872 1.00 88.69 225 PRO A C 1
ATOM 1773 O O . PRO A 1 225 ? -9.413 -12.108 6.901 1.00 88.69 225 PRO A O 1
ATOM 1776 N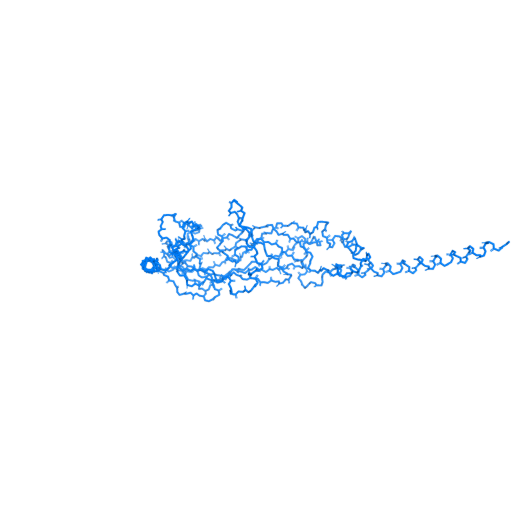 N . GLY A 1 226 ? -7.481 -11.400 7.794 1.00 90.06 226 GLY A N 1
ATOM 1777 C CA . GLY A 1 226 ? -6.953 -10.824 6.553 1.00 90.06 226 GLY A CA 1
ATOM 1778 C C . GLY A 1 226 ? -7.425 -9.399 6.238 1.00 90.06 226 GLY A C 1
ATOM 1779 O O . GLY A 1 226 ? -6.916 -8.821 5.282 1.00 90.06 226 GLY A O 1
ATOM 1780 N N . TYR A 1 227 ? -8.326 -8.816 7.035 1.00 93.56 227 TYR A N 1
ATOM 1781 C CA . TYR A 1 227 ? -8.876 -7.475 6.817 1.00 93.56 227 TYR A CA 1
ATOM 1782 C C . TYR A 1 227 ? -8.467 -6.492 7.913 1.00 93.56 227 TYR A C 1
ATOM 1784 O O . TYR A 1 227 ? -8.087 -6.862 9.026 1.00 93.56 227 TYR A O 1
ATOM 1792 N N . ARG A 1 228 ? -8.568 -5.207 7.586 1.00 91.50 228 ARG A N 1
ATOM 1793 C CA . ARG A 1 228 ? -8.411 -4.077 8.496 1.00 91.50 228 ARG A CA 1
ATOM 1794 C C . ARG A 1 228 ? -9.746 -3.500 8.886 1.00 91.50 228 ARG A C 1
ATOM 1796 O O . ARG A 1 228 ? -10.675 -3.495 8.085 1.00 91.50 228 ARG A O 1
ATOM 1803 N N . VAL A 1 229 ? -9.821 -2.958 10.092 1.00 89.69 229 VAL A N 1
ATOM 1804 C CA . VAL A 1 229 ? -10.976 -2.158 10.485 1.00 89.69 229 VAL A CA 1
ATOM 1805 C C . VAL A 1 229 ? -10.774 -0.719 10.028 1.00 89.69 229 VAL A C 1
ATOM 1807 O O . VAL A 1 229 ? -9.705 -0.141 10.203 1.00 89.69 229 VAL A O 1
ATOM 1810 N N . LEU A 1 230 ? -11.800 -0.134 9.426 1.00 88.75 230 LEU A N 1
ATOM 1811 C CA . LEU A 1 230 ? -11.842 1.278 9.097 1.00 88.75 230 LEU A CA 1
ATOM 1812 C C . LEU A 1 230 ? -12.151 2.069 10.373 1.00 88.75 230 LEU A C 1
ATOM 1814 O O . LEU A 1 230 ? -13.276 2.027 10.880 1.00 88.75 230 LEU A O 1
ATOM 1818 N N . GLU A 1 231 ? -11.141 2.767 10.890 1.00 85.44 231 GLU A N 1
ATOM 1819 C CA . GLU A 1 231 ? -11.233 3.582 12.102 1.00 85.44 231 GLU A CA 1
ATOM 1820 C C . GLU A 1 231 ? -11.423 5.076 11.775 1.00 85.44 231 GLU A C 1
ATOM 1822 O O . GLU A 1 231 ? -10.868 5.607 10.811 1.00 85.44 231 GLU A O 1
ATOM 1827 N N . GLY A 1 232 ? -12.232 5.772 12.581 1.00 81.31 232 GLY A N 1
ATOM 1828 C CA . GLY A 1 232 ? -12.396 7.234 12.518 1.00 81.31 232 GLY A CA 1
ATOM 1829 C C . GLY A 1 232 ? -13.466 7.749 11.546 1.00 81.31 232 GLY A C 1
ATOM 1830 O O . GLY A 1 232 ? -13.720 8.952 11.497 1.00 81.31 232 GLY A O 1
ATOM 1831 N N . PHE A 1 233 ? -14.148 6.868 10.810 1.00 87.62 233 PHE A N 1
ATOM 1832 C CA . PHE A 1 233 ? -15.328 7.223 10.011 1.00 87.62 233 PHE A CA 1
ATOM 1833 C C . PHE A 1 233 ? -16.612 6.830 10.744 1.00 87.62 233 PHE A C 1
ATOM 1835 O O . PHE A 1 233 ? -16.918 5.644 10.872 1.00 87.62 233 PHE A O 1
ATOM 1842 N N . ILE A 1 234 ? -17.372 7.829 11.203 1.00 88.94 234 ILE A N 1
ATOM 1843 C CA . ILE A 1 234 ? -18.619 7.628 11.950 1.00 88.94 234 ILE A CA 1
ATOM 1844 C C . ILE A 1 234 ? -19.819 7.907 11.041 1.00 88.94 234 ILE A C 1
ATOM 1846 O O . ILE A 1 234 ? -20.046 9.038 10.607 1.00 88.94 234 ILE A O 1
ATOM 1850 N N . PHE A 1 235 ? -20.629 6.878 10.790 1.00 90.62 235 PHE A N 1
ATOM 1851 C CA . PHE A 1 235 ? -21.841 6.988 9.979 1.00 90.62 235 PHE A CA 1
ATOM 1852 C C . PHE A 1 235 ? -23.050 7.345 10.847 1.00 90.62 235 PHE A C 1
ATOM 1854 O O . PHE A 1 235 ? -23.436 6.581 11.731 1.00 90.62 235 PHE A O 1
ATOM 1861 N N . LYS A 1 236 ? -23.648 8.517 10.608 1.00 90.25 236 LYS A N 1
ATOM 1862 C CA . LYS A 1 236 ? -24.771 9.035 11.413 1.00 90.25 236 LYS A CA 1
ATOM 1863 C C . LYS A 1 236 ? -26.138 8.495 10.990 1.00 90.25 236 LYS A C 1
ATOM 1865 O O . LYS A 1 236 ? -27.044 8.434 11.815 1.00 90.25 236 LYS A O 1
ATOM 1870 N N . HIS A 1 237 ? -26.291 8.122 9.722 1.00 92.69 237 HIS A N 1
ATOM 1871 C CA . HIS A 1 237 ? -27.569 7.716 9.145 1.00 92.69 237 HIS A CA 1
ATOM 1872 C C . HIS A 1 237 ? -27.456 6.319 8.524 1.00 92.69 237 HIS A C 1
ATOM 1874 O O . HIS A 1 237 ? -26.406 5.986 7.977 1.00 92.69 237 HIS A O 1
ATOM 1880 N N . PRO A 1 238 ? -28.502 5.482 8.610 1.00 94.81 238 PRO A N 1
ATOM 1881 C CA . PRO A 1 238 ? -28.549 4.241 7.852 1.00 94.81 238 PRO A CA 1
ATOM 1882 C C . PRO A 1 238 ? -28.752 4.528 6.357 1.00 94.81 238 PRO A C 1
ATOM 1884 O O . PRO A 1 238 ? -29.271 5.581 5.981 1.00 94.81 238 PRO A O 1
ATOM 1887 N N . GLY A 1 239 ? -28.366 3.584 5.502 1.00 95.62 239 GLY A N 1
ATOM 1888 C CA . GLY A 1 239 ? -28.551 3.687 4.053 1.00 95.62 239 GLY A CA 1
ATOM 1889 C C . GLY A 1 239 ? -27.385 3.127 3.248 1.00 95.62 239 GLY A C 1
ATOM 1890 O O . GLY A 1 239 ? -26.495 2.472 3.789 1.00 95.62 239 GLY A O 1
ATOM 1891 N N . LYS A 1 240 ? -27.392 3.387 1.939 1.00 97.06 240 LYS A N 1
ATOM 1892 C CA . LYS A 1 240 ? -26.304 2.999 1.037 1.00 97.06 240 LYS A CA 1
ATOM 1893 C C . LYS A 1 240 ? -25.219 4.068 1.016 1.00 97.06 240 LYS A C 1
ATOM 1895 O O . LYS A 1 240 ? -25.498 5.238 0.765 1.00 97.06 240 LYS A O 1
ATOM 1900 N N . TYR A 1 241 ? -23.992 3.640 1.258 1.00 97.25 241 TYR A N 1
ATOM 1901 C CA . TYR A 1 241 ? -22.791 4.458 1.234 1.00 97.25 241 TYR A CA 1
ATOM 1902 C C . TYR A 1 241 ? -21.863 3.972 0.124 1.00 97.25 241 TYR A C 1
ATOM 1904 O O . TYR A 1 241 ? -21.971 2.839 -0.349 1.00 97.25 241 TYR A O 1
ATOM 1912 N N . ARG A 1 242 ? -20.940 4.839 -0.289 1.00 97.50 242 ARG A N 1
ATOM 1913 C CA . ARG A 1 242 ? -19.931 4.546 -1.313 1.00 97.50 242 ARG A CA 1
ATOM 1914 C C . ARG A 1 242 ? -18.537 4.778 -0.761 1.00 97.50 242 ARG A C 1
ATOM 1916 O O . ARG A 1 242 ? -18.350 5.744 -0.028 1.00 97.50 242 ARG A O 1
ATOM 1923 N N . ILE A 1 243 ? -17.571 3.942 -1.127 1.00 97.25 243 ILE A N 1
ATOM 1924 C CA . ILE A 1 243 ? -16.165 4.060 -0.722 1.00 97.25 243 ILE A CA 1
ATOM 1925 C C . ILE A 1 243 ? -15.233 3.899 -1.925 1.00 97.25 243 ILE A C 1
ATOM 1927 O O . ILE A 1 243 ? -15.488 3.095 -2.821 1.00 97.25 243 ILE A O 1
ATOM 1931 N N . GLN A 1 244 ? -14.151 4.671 -1.936 1.00 97.19 244 GLN A N 1
ATOM 1932 C CA . GLN A 1 244 ? -13.078 4.593 -2.921 1.00 97.19 244 GLN A CA 1
ATOM 1933 C C . GLN A 1 244 ? -11.737 4.843 -2.233 1.00 97.19 244 GLN A C 1
ATOM 1935 O O . GLN A 1 244 ? -11.638 5.714 -1.367 1.00 97.19 244 GLN A O 1
ATOM 1940 N N . ALA A 1 245 ? -10.705 4.116 -2.647 1.00 96.06 245 ALA A N 1
ATOM 1941 C CA . ALA A 1 245 ? -9.329 4.424 -2.289 1.00 96.06 245 ALA A CA 1
ATOM 1942 C C . ALA A 1 245 ? -8.630 5.107 -3.473 1.00 96.06 245 ALA A C 1
ATOM 1944 O O . ALA A 1 245 ? -8.793 4.698 -4.626 1.00 96.06 245 ALA A O 1
ATOM 1945 N N . LYS A 1 246 ? -7.863 6.157 -3.189 1.00 95.62 246 LYS A N 1
ATOM 1946 C CA . LYS A 1 246 ? -7.061 6.900 -4.161 1.00 95.62 246 LYS A CA 1
ATOM 1947 C C . LYS A 1 246 ? -5.624 6.971 -3.664 1.00 95.62 246 LYS A C 1
ATOM 1949 O O . LYS A 1 246 ? -5.397 7.343 -2.523 1.00 95.62 246 LYS A O 1
ATOM 1954 N N . LEU A 1 247 ? -4.668 6.630 -4.513 1.00 93.69 247 LEU A N 1
ATOM 1955 C CA . LEU A 1 247 ? -3.240 6.766 -4.250 1.00 93.69 247 LEU A CA 1
ATOM 1956 C C . LEU A 1 247 ? -2.684 7.842 -5.179 1.00 93.69 247 LEU A C 1
ATOM 1958 O O . LEU A 1 247 ? -2.934 7.791 -6.385 1.00 93.69 247 LEU A O 1
ATOM 1962 N N . LYS A 1 248 ? -1.956 8.807 -4.619 1.00 92.25 248 LYS A N 1
ATOM 1963 C CA . LYS A 1 248 ? -1.210 9.817 -5.374 1.00 92.25 248 LYS A CA 1
ATOM 1964 C C . LYS A 1 248 ? 0.171 9.965 -4.747 1.00 92.25 248 LYS A C 1
ATOM 1966 O O . LYS A 1 248 ? 0.267 10.424 -3.613 1.00 92.25 248 LYS A O 1
ATOM 1971 N N . ASP A 1 249 ? 1.204 9.558 -5.474 1.00 90.19 249 ASP A N 1
ATOM 1972 C CA . ASP A 1 249 ? 2.581 9.506 -4.974 1.00 90.19 249 ASP A CA 1
ATOM 1973 C C . ASP A 1 249 ? 3.611 9.694 -6.100 1.00 90.19 249 ASP A C 1
ATOM 1975 O O . ASP A 1 249 ? 3.273 9.613 -7.282 1.00 90.19 249 ASP A O 1
ATOM 1979 N N . ASN A 1 250 ? 4.879 9.885 -5.738 1.00 89.25 250 ASN A N 1
ATOM 1980 C CA . ASN A 1 250 ? 6.007 9.813 -6.662 1.00 89.25 250 ASN A CA 1
ATOM 1981 C C . ASN A 1 250 ? 6.666 8.432 -6.572 1.00 89.25 250 ASN A C 1
ATOM 1983 O O . ASN A 1 250 ? 7.205 8.048 -5.535 1.00 89.25 250 ASN A O 1
ATOM 1987 N N . ALA A 1 251 ? 6.682 7.696 -7.682 1.00 89.81 251 ALA A N 1
ATOM 1988 C CA . ALA A 1 251 ? 7.394 6.431 -7.784 1.00 89.81 251 ALA A CA 1
ATOM 1989 C C . ALA A 1 251 ? 8.811 6.638 -8.332 1.00 89.81 251 ALA A C 1
ATOM 1991 O O . ALA A 1 251 ? 9.025 7.287 -9.360 1.00 89.81 251 ALA A O 1
ATOM 1992 N N . PHE A 1 252 ? 9.789 6.004 -7.691 1.00 90.94 252 PHE A N 1
ATOM 1993 C CA . PHE A 1 252 ? 11.144 5.873 -8.211 1.00 90.94 252 PHE A CA 1
ATOM 1994 C C . PHE A 1 252 ? 11.262 4.572 -8.999 1.00 90.94 252 PHE A C 1
ATOM 1996 O O . PHE A 1 252 ? 11.222 3.470 -8.451 1.00 90.94 252 PHE A O 1
ATOM 2003 N N . VAL A 1 253 ? 11.417 4.718 -10.307 1.00 89.31 253 VAL A N 1
ATOM 2004 C CA . VAL A 1 253 ? 11.492 3.632 -11.275 1.00 89.31 253 VAL A CA 1
ATOM 2005 C C . VAL A 1 253 ? 12.942 3.214 -11.469 1.00 89.31 253 VAL A C 1
ATOM 2007 O O . VAL A 1 253 ? 13.811 4.044 -11.760 1.00 89.31 253 VAL A O 1
ATOM 2010 N N . SER A 1 254 ? 13.208 1.918 -11.361 1.00 87.88 254 SER A N 1
ATOM 2011 C CA . SER A 1 254 ? 14.508 1.333 -11.676 1.00 87.88 254 SER A CA 1
ATOM 2012 C C . SER A 1 254 ? 14.367 0.035 -12.471 1.00 87.88 254 SER A C 1
ATOM 2014 O O . SER A 1 254 ? 13.311 -0.589 -12.530 1.00 87.88 254 SER A O 1
ATOM 2016 N N . ARG A 1 255 ? 15.452 -0.379 -13.122 1.00 85.12 255 ARG A N 1
ATOM 2017 C CA . ARG A 1 255 ? 15.492 -1.610 -13.921 1.00 85.12 255 ARG A CA 1
ATOM 2018 C C . ARG A 1 255 ? 15.300 -2.852 -13.047 1.00 85.12 255 ARG A C 1
ATOM 2020 O O . ARG A 1 255 ? 15.945 -2.995 -12.011 1.00 85.12 255 ARG A O 1
ATOM 2027 N N . ALA A 1 256 ? 14.491 -3.805 -13.505 1.00 81.31 256 ALA A N 1
ATOM 2028 C CA . ALA A 1 256 ? 14.220 -5.012 -12.726 1.00 81.31 256 ALA A CA 1
ATOM 2029 C C . ALA A 1 256 ? 15.360 -6.034 -12.687 1.00 81.31 256 ALA A C 1
ATOM 2031 O O . ALA A 1 256 ? 15.582 -6.684 -11.660 1.00 81.31 256 ALA A O 1
ATOM 2032 N N . SER A 1 257 ? 16.082 -6.175 -13.795 1.00 78.81 257 SER A N 1
ATOM 2033 C CA . SER A 1 257 ? 17.251 -7.046 -13.911 1.00 78.81 257 SER A CA 1
ATOM 2034 C C . SER A 1 257 ? 18.517 -6.225 -13.746 1.00 78.81 257 SER A C 1
ATOM 2036 O O . SER A 1 257 ? 18.561 -5.128 -14.269 1.00 78.81 257 SER A O 1
ATOM 2038 N N . ASN A 1 258 ? 19.555 -6.738 -13.084 1.00 81.12 258 ASN A N 1
ATOM 2039 C CA . ASN A 1 258 ? 20.861 -6.079 -12.926 1.00 81.12 258 ASN A CA 1
ATOM 2040 C C . ASN A 1 258 ? 22.015 -6.923 -13.497 1.00 81.12 258 ASN A C 1
ATOM 2042 O O . ASN A 1 258 ? 23.133 -6.925 -12.988 1.00 81.12 258 ASN A O 1
ATOM 2046 N N . TRP A 1 259 ? 21.734 -7.705 -14.539 1.00 86.81 259 TRP A N 1
ATOM 2047 C CA . TRP A 1 259 ? 22.655 -8.719 -15.053 1.00 86.81 259 TRP A CA 1
ATOM 2048 C C . TRP A 1 259 ? 24.010 -8.170 -15.528 1.00 86.81 259 TRP A C 1
ATOM 2050 O O . TRP A 1 259 ? 25.017 -8.866 -15.440 1.00 86.81 259 TRP A O 1
ATOM 2060 N N . ASP A 1 260 ? 24.034 -6.940 -16.031 1.00 85.56 260 ASP A N 1
ATOM 2061 C CA . ASP A 1 260 ? 25.230 -6.217 -16.473 1.00 85.56 260 ASP A CA 1
ATOM 2062 C C . ASP A 1 260 ? 26.205 -5.963 -15.319 1.00 85.56 260 ASP A C 1
ATOM 2064 O O . ASP A 1 260 ? 27.411 -5.984 -15.530 1.00 85.56 260 ASP A O 1
ATOM 2068 N N . GLN A 1 261 ? 25.703 -5.799 -14.091 1.00 84.56 261 GLN A N 1
ATOM 2069 C CA . GLN A 1 261 ? 26.523 -5.660 -12.885 1.00 84.56 261 GLN A CA 1
ATOM 2070 C C . GLN A 1 261 ? 27.244 -6.963 -12.515 1.00 84.56 261 GLN A C 1
ATOM 2072 O O . GLN A 1 261 ? 28.174 -6.932 -11.718 1.00 84.56 261 GLN A O 1
ATOM 2077 N N . LYS A 1 262 ? 26.825 -8.104 -13.082 1.00 87.88 262 LYS A N 1
ATOM 2078 C CA . LYS A 1 262 ? 27.484 -9.406 -12.893 1.00 87.88 262 LYS A CA 1
ATOM 2079 C C . LYS A 1 262 ? 28.594 -9.665 -13.916 1.00 87.88 262 LYS A C 1
ATOM 2081 O O . LYS A 1 262 ? 29.264 -10.690 -13.822 1.00 87.88 262 LYS A O 1
ATOM 2086 N N . LEU A 1 263 ? 28.764 -8.795 -14.913 1.00 89.19 263 LEU A N 1
ATOM 2087 C CA . LEU A 1 263 ? 29.869 -8.897 -15.862 1.00 89.19 263 LEU A CA 1
ATOM 2088 C C . LEU A 1 263 ? 31.187 -8.503 -15.183 1.00 89.19 263 LEU A C 1
ATOM 2090 O O . LEU A 1 263 ? 31.215 -7.670 -14.282 1.00 89.19 263 LEU A O 1
ATOM 2094 N N . THR A 1 264 ? 32.298 -9.077 -15.639 1.00 92.00 264 THR A N 1
ATOM 2095 C CA . THR A 1 264 ? 33.634 -8.670 -15.192 1.00 92.00 264 THR A CA 1
ATOM 2096 C C . THR A 1 264 ? 34.040 -7.347 -15.833 1.00 92.00 264 THR A C 1
ATOM 2098 O O . THR A 1 264 ? 33.740 -7.101 -17.004 1.00 92.00 264 THR A O 1
ATOM 2101 N N . PHE A 1 265 ? 34.788 -6.521 -15.104 1.00 88.88 265 PHE A N 1
ATOM 2102 C CA . PHE A 1 265 ? 35.390 -5.310 -15.661 1.00 88.88 265 PHE A CA 1
ATOM 2103 C C . PHE A 1 265 ? 36.268 -5.646 -16.890 1.00 88.88 265 PHE A C 1
ATOM 2105 O O . PHE A 1 265 ? 37.022 -6.621 -16.826 1.00 88.88 265 PHE A O 1
ATOM 2112 N N . PRO A 1 266 ? 36.205 -4.887 -18.007 1.00 89.75 266 PRO A N 1
ATOM 2113 C CA . PRO A 1 266 ? 35.423 -3.663 -18.240 1.00 89.75 266 PRO A CA 1
ATOM 2114 C C . PRO A 1 266 ? 34.066 -3.891 -18.941 1.00 89.75 266 PRO A C 1
ATOM 2116 O O . PRO A 1 266 ? 33.426 -2.931 -19.376 1.00 89.75 266 PRO A O 1
ATOM 2119 N N . LEU A 1 267 ? 33.632 -5.146 -19.117 1.00 90.81 267 LEU A N 1
ATOM 2120 C CA . LEU A 1 267 ? 32.393 -5.472 -19.835 1.00 90.81 267 LEU A CA 1
ATOM 2121 C C . LEU A 1 267 ? 31.157 -4.898 -19.128 1.00 90.81 267 LEU A C 1
ATOM 2123 O O . LEU A 1 267 ? 30.216 -4.483 -19.800 1.00 90.81 267 LEU A O 1
ATOM 2127 N N . ASP A 1 268 ? 31.166 -4.821 -17.796 1.00 91.38 268 ASP A N 1
ATOM 2128 C CA . ASP A 1 268 ? 30.086 -4.211 -17.010 1.00 91.38 268 ASP A CA 1
ATOM 2129 C C . ASP A 1 268 ? 29.910 -2.720 -17.339 1.00 91.38 268 ASP A C 1
ATOM 2131 O O . ASP A 1 268 ? 28.792 -2.251 -17.561 1.00 91.38 268 ASP A O 1
ATOM 2135 N N . LEU A 1 269 ? 31.019 -1.979 -17.431 1.00 90.38 269 LEU A N 1
ATOM 2136 C CA . LEU A 1 269 ? 31.029 -0.559 -17.758 1.00 90.38 269 LEU A CA 1
ATOM 2137 C C . LEU A 1 269 ? 30.549 -0.335 -19.192 1.00 90.38 269 LEU A C 1
ATOM 2139 O O . LEU A 1 269 ? 29.710 0.533 -19.430 1.00 90.38 269 LEU A O 1
ATOM 2143 N N . MET A 1 270 ? 31.037 -1.142 -20.138 1.00 91.75 270 MET A N 1
ATOM 2144 C CA . MET A 1 270 ? 30.597 -1.063 -21.532 1.00 91.75 270 MET A CA 1
ATOM 2145 C C . MET A 1 270 ? 29.106 -1.376 -21.675 1.00 91.75 270 MET A C 1
ATOM 2147 O O . MET A 1 270 ? 28.401 -0.632 -22.354 1.00 91.75 270 MET A O 1
ATOM 2151 N N . ALA A 1 271 ? 28.597 -2.407 -20.994 1.00 91.44 271 ALA A N 1
ATOM 2152 C CA . ALA A 1 271 ? 27.169 -2.715 -20.988 1.00 91.44 271 ALA A CA 1
ATOM 2153 C C . ALA A 1 271 ? 26.341 -1.547 -20.430 1.00 91.44 271 ALA A C 1
ATOM 2155 O O . ALA A 1 271 ? 25.388 -1.122 -21.077 1.00 91.44 271 ALA A O 1
ATOM 2156 N N . LYS A 1 272 ? 26.733 -0.966 -19.286 1.00 88.50 272 LYS A N 1
ATOM 2157 C CA . LYS A 1 272 ? 26.056 0.207 -18.699 1.00 88.50 272 LYS A CA 1
ATOM 2158 C C . LYS A 1 272 ? 26.024 1.396 -19.660 1.00 88.50 272 LYS A C 1
ATOM 2160 O O . LYS A 1 272 ? 24.991 2.050 -19.779 1.00 88.50 272 LYS A O 1
ATOM 2165 N N . LEU A 1 273 ? 27.132 1.679 -20.348 1.00 89.94 273 LEU A N 1
ATOM 2166 C CA . LEU A 1 273 ? 27.213 2.772 -21.323 1.00 89.94 273 LEU A CA 1
ATOM 2167 C C . LEU A 1 273 ? 26.293 2.539 -22.524 1.00 89.94 273 LEU A C 1
ATOM 2169 O O . LEU A 1 273 ? 25.588 3.461 -22.930 1.00 89.94 273 LEU A O 1
ATOM 2173 N N . ILE A 1 274 ? 26.270 1.317 -23.064 1.00 90.38 274 ILE A N 1
ATOM 2174 C CA . ILE A 1 274 ? 25.365 0.941 -24.158 1.00 90.38 274 ILE A CA 1
ATOM 2175 C C . ILE A 1 274 ? 23.913 1.112 -23.701 1.00 90.38 274 ILE A C 1
ATOM 2177 O O . ILE A 1 274 ? 23.151 1.821 -24.350 1.00 90.38 274 ILE A O 1
ATOM 2181 N N . LEU A 1 275 ? 23.542 0.540 -22.555 1.00 87.88 275 LEU A N 1
ATOM 2182 C CA . LEU A 1 275 ? 22.175 0.612 -22.037 1.00 87.88 275 LEU A CA 1
ATOM 2183 C C . LEU A 1 275 ? 21.722 2.059 -21.772 1.00 87.88 275 LEU A C 1
ATOM 2185 O O . LEU A 1 275 ? 20.603 2.407 -22.136 1.00 87.88 275 LEU A O 1
ATOM 2189 N N . ARG A 1 276 ? 22.585 2.920 -21.205 1.00 87.12 276 ARG A N 1
ATOM 2190 C CA . ARG A 1 276 ? 22.282 4.354 -20.998 1.00 87.12 276 ARG A CA 1
ATOM 2191 C C . ARG A 1 276 ? 22.070 5.088 -22.310 1.00 87.12 276 ARG A C 1
ATOM 2193 O O . ARG A 1 276 ? 21.108 5.831 -22.443 1.00 87.12 276 ARG A O 1
ATOM 2200 N N . ARG A 1 277 ? 22.957 4.867 -23.285 1.00 86.94 277 ARG A N 1
ATOM 2201 C CA . ARG A 1 277 ? 22.884 5.523 -24.598 1.00 86.94 277 ARG A CA 1
ATOM 2202 C C . ARG A 1 277 ? 21.575 5.217 -25.329 1.00 86.94 277 ARG A C 1
ATOM 2204 O O . ARG A 1 277 ? 21.115 6.050 -26.098 1.00 86.94 277 ARG A O 1
ATOM 2211 N N . HIS A 1 278 ? 21.000 4.041 -25.089 1.00 83.31 278 HIS A N 1
ATOM 2212 C CA . HIS A 1 278 ? 19.722 3.613 -25.666 1.00 83.31 278 HIS A CA 1
ATOM 2213 C C . HIS A 1 278 ? 18.515 3.871 -24.759 1.00 83.31 278 HIS A C 1
ATOM 2215 O O . HIS A 1 278 ? 17.430 3.389 -25.057 1.00 83.31 278 HIS A O 1
ATOM 2221 N N . GLY A 1 279 ? 18.683 4.591 -23.644 1.00 76.69 279 GLY A N 1
ATOM 2222 C CA . GLY A 1 279 ? 17.585 4.908 -22.722 1.00 76.69 279 GLY A CA 1
ATOM 2223 C C . GLY A 1 279 ? 17.013 3.702 -21.968 1.00 76.69 279 GLY A C 1
ATOM 2224 O O . GLY A 1 279 ? 16.005 3.831 -21.288 1.00 76.69 279 GLY A O 1
ATOM 2225 N N . LEU A 1 280 ? 17.659 2.534 -22.042 1.00 78.62 280 LEU A N 1
ATOM 2226 C CA . LEU A 1 280 ? 17.200 1.308 -21.379 1.00 78.62 280 LEU A CA 1
ATOM 2227 C C . LEU A 1 280 ? 17.465 1.329 -19.872 1.00 78.62 280 LEU A C 1
ATOM 2229 O O . LEU A 1 280 ? 16.894 0.539 -19.123 1.00 78.62 280 LEU A O 1
ATOM 2233 N N . ILE A 1 281 ? 18.360 2.212 -19.421 1.00 80.50 281 ILE A N 1
ATOM 2234 C CA . ILE A 1 281 ? 18.580 2.499 -18.006 1.00 80.50 281 ILE A CA 1
ATOM 2235 C C . ILE A 1 281 ? 18.699 4.011 -17.803 1.00 80.50 281 ILE A C 1
ATOM 2237 O O . ILE A 1 281 ? 19.275 4.687 -18.661 1.00 80.50 281 ILE A O 1
ATOM 2241 N N . PRO A 1 282 ? 18.199 4.548 -16.677 1.00 79.00 282 PRO A N 1
ATOM 2242 C CA . PRO A 1 282 ? 18.280 5.975 -16.409 1.00 79.00 282 PRO A CA 1
ATOM 2243 C C . PRO A 1 282 ? 19.740 6.442 -16.266 1.00 79.00 282 PRO A C 1
ATOM 2245 O O . PRO A 1 282 ? 20.639 5.679 -15.887 1.00 79.00 282 PRO A O 1
ATOM 2248 N N . GLU A 1 283 ? 19.992 7.717 -16.583 1.00 76.88 283 GLU A N 1
ATOM 2249 C CA . GLU A 1 283 ? 21.307 8.341 -16.361 1.00 76.88 283 GLU A CA 1
ATOM 2250 C C . GLU A 1 283 ? 21.666 8.354 -14.869 1.00 76.88 283 GLU A C 1
ATOM 2252 O O . GLU A 1 283 ? 22.807 8.081 -14.482 1.00 76.88 283 GLU A O 1
ATOM 2257 N N . ARG A 1 284 ? 20.658 8.620 -14.031 1.00 76.25 284 ARG A N 1
ATOM 2258 C CA . ARG A 1 284 ? 20.692 8.472 -12.571 1.00 76.25 284 ARG A CA 1
ATOM 2259 C C . ARG A 1 284 ? 20.303 7.043 -12.182 1.00 76.25 284 ARG A C 1
ATOM 2261 O O . ARG A 1 284 ? 19.825 6.287 -13.014 1.00 76.25 284 ARG A O 1
ATOM 2268 N N . MET A 1 285 ? 20.493 6.648 -10.920 1.00 74.50 285 MET A N 1
ATOM 2269 C CA . MET A 1 285 ? 20.125 5.290 -10.472 1.00 74.50 285 MET A CA 1
ATOM 2270 C C . MET A 1 285 ? 18.622 4.975 -10.622 1.00 74.50 285 MET A C 1
ATOM 2272 O O . MET A 1 285 ? 18.260 3.804 -10.682 1.00 74.50 285 MET A O 1
ATOM 2276 N N . PHE A 1 286 ? 17.771 6.000 -10.716 1.00 83.94 286 PHE A N 1
ATOM 2277 C CA . PHE A 1 286 ? 16.321 5.888 -10.855 1.00 83.94 286 PHE A CA 1
ATOM 2278 C C . PHE A 1 286 ? 15.751 7.030 -11.713 1.00 83.94 286 PHE A C 1
ATOM 2280 O O . PHE A 1 286 ? 16.399 8.068 -11.889 1.00 83.94 286 PHE A O 1
ATOM 2287 N N . LYS A 1 287 ? 14.528 6.841 -12.215 1.00 87.94 287 LYS A N 1
ATOM 2288 C CA . LYS A 1 287 ? 13.676 7.872 -12.831 1.00 87.94 287 LYS A CA 1
ATOM 2289 C C . LYS A 1 287 ? 12.482 8.120 -11.912 1.00 87.94 287 LYS A C 1
ATOM 2291 O O . LYS A 1 287 ? 11.842 7.166 -11.497 1.00 87.94 287 LYS A O 1
ATOM 2296 N N . GLU A 1 288 ? 12.201 9.370 -11.579 1.00 89.75 288 GLU A N 1
ATOM 2297 C CA . GLU A 1 288 ? 11.021 9.730 -10.785 1.00 89.75 288 GLU A CA 1
ATOM 2298 C C . GLU A 1 288 ? 9.820 9.943 -11.713 1.00 89.75 288 GLU A C 1
ATOM 2300 O O . GLU A 1 288 ? 9.957 10.579 -12.762 1.00 89.75 288 GLU A O 1
ATOM 2305 N N . VAL A 1 289 ? 8.671 9.368 -11.359 1.00 89.88 289 VAL A N 1
ATOM 2306 C CA . VAL A 1 289 ? 7.417 9.460 -12.118 1.00 89.88 289 VAL A CA 1
ATOM 2307 C C . VAL A 1 289 ? 6.265 9.653 -11.135 1.00 89.88 289 VAL A C 1
ATOM 2309 O O . VAL A 1 289 ? 6.173 8.926 -10.150 1.00 89.88 289 VAL A O 1
ATOM 2312 N N . GLU A 1 290 ? 5.385 10.617 -11.399 1.00 91.19 290 GLU A N 1
ATOM 2313 C CA . GLU A 1 290 ? 4.151 10.782 -10.626 1.00 91.19 290 GLU A CA 1
ATOM 2314 C C . GLU A 1 290 ? 3.180 9.647 -10.968 1.00 91.19 290 GLU A C 1
ATOM 2316 O O . GLU A 1 290 ? 2.953 9.332 -12.138 1.00 91.19 290 GLU A O 1
ATOM 2321 N N . VAL A 1 291 ? 2.612 9.022 -9.942 1.00 91.00 291 VAL A N 1
ATOM 2322 C CA . VAL A 1 291 ? 1.674 7.914 -10.078 1.00 91.00 291 VAL A CA 1
ATOM 2323 C C . VAL A 1 291 ? 0.389 8.263 -9.346 1.00 91.00 291 VAL A C 1
ATOM 2325 O O . VAL A 1 291 ? 0.381 8.531 -8.145 1.00 91.00 291 VAL A O 1
ATOM 2328 N N . GLU A 1 292 ? -0.720 8.227 -10.078 1.00 94.00 292 GLU A N 1
ATOM 2329 C CA . GLU A 1 292 ? -2.051 8.476 -9.542 1.00 94.00 292 GLU A CA 1
ATOM 2330 C C . GLU A 1 292 ? -2.994 7.354 -9.976 1.00 94.00 292 GLU A C 1
ATOM 2332 O O . GLU A 1 292 ? -3.213 7.143 -11.166 1.00 94.00 292 GLU A O 1
ATOM 2337 N N . GLN A 1 293 ? -3.561 6.634 -9.009 1.00 95.19 293 GLN A N 1
ATOM 2338 C CA . GLN A 1 293 ? -4.486 5.532 -9.266 1.00 95.19 293 GLN A CA 1
ATOM 2339 C C . GLN A 1 293 ? -5.661 5.596 -8.296 1.00 95.19 293 GLN A C 1
ATOM 2341 O O . GLN A 1 293 ? -5.505 5.890 -7.112 1.00 95.19 293 GLN A O 1
ATOM 2346 N N . SER A 1 294 ? -6.858 5.298 -8.792 1.00 96.94 294 SER A N 1
ATOM 2347 C CA . SER A 1 294 ? -8.059 5.168 -7.965 1.00 96.94 294 SER A CA 1
ATOM 2348 C C . SER A 1 294 ? -8.669 3.788 -8.145 1.00 96.94 294 SER A C 1
ATOM 2350 O O . SER A 1 294 ? -8.656 3.233 -9.243 1.00 96.94 294 SER A O 1
ATOM 2352 N N . THR A 1 295 ? -9.224 3.235 -7.073 1.00 97.50 295 THR A N 1
ATOM 2353 C CA . THR A 1 295 ? -10.017 2.008 -7.159 1.00 97.50 295 THR A CA 1
ATOM 2354 C C . THR A 1 295 ? -11.364 2.289 -7.817 1.00 97.50 295 THR A C 1
ATOM 2356 O O . THR A 1 295 ? -11.819 3.437 -7.890 1.00 97.50 295 THR A O 1
ATOM 2359 N N . GLY A 1 296 ? -12.058 1.224 -8.221 1.00 96.19 296 GLY A N 1
ATOM 2360 C CA . GLY A 1 296 ? -13.500 1.304 -8.435 1.00 96.19 296 GLY A CA 1
ATOM 2361 C C . GLY A 1 296 ? -14.219 1.796 -7.172 1.00 96.19 296 GLY A C 1
ATOM 2362 O O . GLY A 1 296 ? -13.715 1.644 -6.053 1.00 96.19 296 GLY A O 1
ATOM 2363 N N . ILE A 1 297 ? -15.387 2.408 -7.360 1.00 97.12 297 ILE A N 1
ATOM 2364 C CA . ILE A 1 297 ? -16.259 2.804 -6.252 1.00 97.12 297 ILE A CA 1
ATOM 2365 C C . ILE A 1 297 ? -17.044 1.570 -5.813 1.00 97.12 297 ILE A C 1
ATOM 2367 O O . ILE A 1 297 ? -17.736 0.957 -6.625 1.00 97.12 297 ILE A O 1
ATOM 2371 N N . LEU A 1 298 ? -16.951 1.228 -4.532 1.00 97.50 298 LEU A N 1
ATOM 2372 C CA . LEU A 1 298 ? -17.715 0.138 -3.932 1.00 97.50 298 LEU A CA 1
ATOM 2373 C C . LEU A 1 298 ? -18.889 0.687 -3.130 1.00 97.50 298 LEU A C 1
ATOM 2375 O O . LEU A 1 298 ? -18.774 1.736 -2.494 1.00 97.50 298 LEU A O 1
ATOM 2379 N N . GLU A 1 299 ? -20.003 -0.039 -3.128 1.00 97.25 299 GLU A N 1
ATOM 2380 C CA . GLU A 1 299 ? -21.166 0.262 -2.294 1.00 97.25 299 GLU A CA 1
ATOM 2381 C C . GLU A 1 299 ? -21.182 -0.615 -1.038 1.00 97.25 299 GLU A C 1
ATOM 2383 O O . GLU A 1 299 ? -20.802 -1.785 -1.074 1.00 97.25 299 GLU A O 1
ATOM 2388 N N . PHE A 1 300 ? -21.655 -0.056 0.075 1.00 96.69 300 PHE A N 1
ATOM 2389 C CA . PHE A 1 300 ? -21.907 -0.798 1.309 1.00 96.69 300 PHE A CA 1
ATOM 2390 C C . PHE A 1 300 ? -23.135 -0.252 2.041 1.00 96.69 300 PHE A C 1
ATOM 2392 O O . PHE A 1 300 ? -23.546 0.895 1.847 1.00 96.69 300 PHE A O 1
ATOM 2399 N N . GLU A 1 301 ? -23.744 -1.081 2.882 1.00 96.69 301 GLU A N 1
ATOM 2400 C CA . GLU A 1 301 ? -24.959 -0.743 3.621 1.00 96.69 301 GLU A CA 1
ATOM 2401 C C . GLU A 1 301 ? -24.632 -0.384 5.075 1.00 96.69 301 GLU A C 1
ATOM 2403 O O . GLU A 1 301 ? -23.981 -1.144 5.789 1.00 96.69 301 GLU A O 1
ATOM 2408 N N . VAL A 1 302 ? -25.117 0.759 5.554 1.00 94.44 302 VAL A N 1
ATOM 2409 C CA . VAL A 1 302 ? -25.063 1.127 6.972 1.00 94.44 302 VAL A CA 1
ATOM 2410 C C . VAL A 1 302 ? -26.401 0.791 7.621 1.00 94.44 302 VAL A C 1
ATOM 2412 O O . VAL A 1 302 ? -27.442 1.316 7.220 1.00 94.44 302 VAL A O 1
ATOM 2415 N N . LYS A 1 303 ? -26.362 -0.058 8.650 1.00 92.06 303 LYS A N 1
ATOM 2416 C CA . LYS A 1 303 ? -27.524 -0.481 9.446 1.00 92.06 303 LYS A CA 1
ATOM 2417 C C . LYS A 1 303 ? -27.513 0.161 10.842 1.00 92.06 303 LYS A C 1
ATOM 2419 O O . LYS A 1 303 ? -26.442 0.567 11.299 1.00 92.06 303 LYS A O 1
ATOM 2424 N N . PRO A 1 304 ? -28.672 0.276 11.515 1.00 88.38 304 PRO A N 1
ATOM 2425 C CA . PRO A 1 304 ? -28.761 0.778 12.888 1.00 88.38 304 PRO A CA 1
ATOM 2426 C C . PRO A 1 304 ? -27.827 0.057 13.875 1.00 88.38 304 PRO A C 1
ATOM 2428 O O . PRO A 1 304 ? -27.701 -1.186 13.787 1.00 88.38 304 PRO A O 1
#

Radius of gyration: 29.12 Å; chains: 1; bounding box: 93×29×95 Å